Protein AF-A0A7C7HXA9-F1 (afdb_monomer_lite)

pLDDT: mean 95.66, std 3.22, range [80.62, 98.81]

Foldseek 3Di:
DVVVVVCVVCVVVDDLQLVVVVVCVVVVHDDDDDFDDAQLQAVVRHLPPNHDPHGRAQVVCCVVRVDDPVSDDADEAEAEQWDWADDDAQDQQWDDDPVQVLLQVLQVQADPPPRHHITIGGAELQSVLSNCVRRVHQAYAYEALLSQAPPQKGWHQQFWQQPNDTGRHDDPDSVSSNRTHGDTDIAGTHHHQDPCDLVVAPVSDDPSVVVSQVVSCVSNVHHHQWYANDDDPSSIGGD

Radius of gyration: 20.0 Å; chains: 1; bounding box: 58×46×49 Å

Structure (mmCIF, N/CA/C/O backbone):
data_AF-A0A7C7HXA9-F1
#
_entry.id   AF-A0A7C7HXA9-F1
#
loop_
_atom_site.group_PDB
_atom_site.id
_atom_site.type_symbol
_atom_site.label_atom_id
_atom_site.label_alt_id
_atom_site.label_comp_id
_atom_site.label_asym_id
_atom_site.label_entity_id
_atom_site.label_seq_id
_atom_site.pdbx_PDB_ins_code
_atom_site.Cartn_x
_atom_site.Cartn_y
_atom_site.Cartn_z
_atom_site.occupancy
_atom_site.B_iso_or_equiv
_atom_site.auth_seq_id
_atom_site.auth_comp_id
_atom_site.auth_asym_id
_atom_site.auth_atom_id
_atom_site.pdbx_PDB_model_num
ATOM 1 N N . ASP A 1 1 ? 36.824 9.957 -13.389 1.00 88.75 1 ASP A N 1
ATOM 2 C CA . ASP A 1 1 ? 37.515 8.712 -12.990 1.00 88.75 1 ASP A CA 1
ATOM 3 C C . ASP A 1 1 ? 36.615 7.766 -12.201 1.00 88.75 1 ASP A C 1
ATOM 5 O O . ASP A 1 1 ? 36.231 6.752 -12.759 1.00 88.75 1 ASP A O 1
ATOM 9 N N . THR A 1 2 ? 36.133 8.108 -11.001 1.00 97.38 2 THR A N 1
ATOM 10 C CA . THR A 1 2 ? 35.312 7.201 -10.157 1.00 97.38 2 THR A CA 1
ATOM 11 C C . THR A 1 2 ? 34.104 6.542 -10.849 1.00 97.38 2 THR A C 1
ATOM 13 O O . THR A 1 2 ? 33.911 5.335 -10.737 1.00 97.38 2 THR A O 1
ATOM 16 N N . TYR A 1 3 ? 33.287 7.299 -11.592 1.00 97.62 3 TYR A N 1
ATOM 17 C CA . TYR A 1 3 ? 32.113 6.736 -12.283 1.00 97.62 3 TYR A CA 1
ATOM 18 C C . TYR A 1 3 ? 32.481 5.834 -13.472 1.00 97.62 3 TYR A C 1
ATOM 20 O O . TYR A 1 3 ? 31.704 4.948 -13.824 1.00 97.62 3 TYR A O 1
ATOM 28 N N . LEU A 1 4 ? 33.662 6.021 -14.072 1.00 97.62 4 LEU A N 1
ATOM 29 C CA . LEU A 1 4 ? 34.148 5.147 -15.143 1.00 97.62 4 LEU A CA 1
ATOM 30 C C . LEU A 1 4 ? 34.496 3.766 -14.580 1.00 97.62 4 LEU A C 1
ATOM 32 O O . LEU A 1 4 ? 34.084 2.758 -15.149 1.00 97.62 4 LEU A O 1
ATOM 36 N N . ASP A 1 5 ? 35.146 3.718 -13.416 1.00 98.25 5 ASP A N 1
ATOM 37 C CA . ASP A 1 5 ? 35.433 2.463 -12.711 1.00 98.25 5 ASP A CA 1
ATOM 38 C C . ASP A 1 5 ? 34.153 1.718 -12.317 1.00 98.25 5 ASP A C 1
ATOM 40 O O . ASP A 1 5 ? 34.076 0.493 -12.432 1.00 98.25 5 ASP A O 1
ATOM 44 N N . TYR A 1 6 ? 33.118 2.441 -11.879 1.00 98.38 6 TYR A N 1
ATOM 45 C CA . TYR A 1 6 ? 31.805 1.842 -11.626 1.00 98.38 6 TYR A CA 1
ATOM 46 C C . TYR A 1 6 ? 31.176 1.298 -12.910 1.00 98.38 6 TYR A C 1
ATOM 48 O O . TYR A 1 6 ? 30.686 0.169 -12.914 1.00 98.38 6 TYR A O 1
ATOM 56 N N . GLY A 1 7 ? 31.257 2.046 -14.013 1.00 98.19 7 GLY A N 1
ATOM 57 C CA . GLY A 1 7 ? 30.797 1.593 -15.325 1.00 98.19 7 GLY A CA 1
ATOM 58 C C . GLY A 1 7 ? 31.480 0.300 -15.777 1.00 98.19 7 GLY A C 1
ATOM 59 O O . GLY A 1 7 ? 30.805 -0.613 -16.245 1.00 98.19 7 GLY A O 1
ATOM 60 N N . LEU A 1 8 ? 32.794 0.167 -15.569 1.00 98.06 8 LEU A N 1
ATOM 61 C CA . LEU A 1 8 ? 33.537 -1.059 -15.887 1.00 98.06 8 LEU A CA 1
ATOM 62 C C . LEU A 1 8 ? 33.050 -2.266 -15.076 1.00 98.06 8 LEU A C 1
ATOM 64 O O . LEU A 1 8 ? 32.922 -3.356 -15.631 1.00 98.06 8 LEU A O 1
ATOM 68 N N . LYS A 1 9 ? 32.733 -2.072 -13.791 1.00 98.19 9 LYS A N 1
ATOM 69 C CA . LYS A 1 9 ? 32.177 -3.125 -12.924 1.00 98.19 9 LYS A CA 1
ATOM 70 C C . LYS A 1 9 ? 30.751 -3.522 -13.316 1.00 98.19 9 LYS A C 1
ATOM 72 O O . LYS A 1 9 ? 30.400 -4.691 -13.193 1.00 98.19 9 LYS A O 1
ATOM 77 N N . LEU A 1 10 ? 29.940 -2.568 -13.780 1.00 98.25 10 LEU A N 1
ATOM 78 C CA . LEU A 1 10 ? 28.542 -2.797 -14.165 1.00 98.25 10 LEU A CA 1
ATOM 79 C C . LEU A 1 10 ? 28.374 -3.321 -15.595 1.00 98.25 10 LEU A C 1
ATOM 81 O O . LEU A 1 10 ? 27.363 -3.952 -15.889 1.00 98.25 10 LEU A O 1
ATOM 85 N N . LYS A 1 11 ? 29.363 -3.100 -16.470 1.00 98.19 11 LYS A N 1
ATOM 86 C CA . LYS A 1 11 ? 29.339 -3.476 -17.891 1.00 98.19 11 LYS A CA 1
ATOM 87 C C . LYS A 1 11 ? 28.796 -4.887 -18.181 1.00 98.19 11 LYS A C 1
ATOM 89 O O . LYS A 1 11 ? 28.032 -4.994 -19.136 1.00 98.19 11 LYS A O 1
ATOM 94 N N . PRO A 1 12 ? 29.121 -5.950 -17.415 1.00 98.12 12 PRO A N 1
ATOM 95 C CA . PRO A 1 12 ? 28.605 -7.295 -17.691 1.00 98.12 12 PRO A CA 1
ATOM 96 C C . PRO A 1 12 ? 27.082 -7.450 -17.551 1.00 98.12 12 PRO A C 1
ATOM 98 O O . PRO A 1 12 ? 26.538 -8.420 -18.066 1.00 98.12 12 PRO A O 1
ATOM 101 N N . TYR A 1 13 ? 26.406 -6.526 -16.863 1.00 97.69 13 TYR A N 1
ATOM 102 C CA . TYR A 1 13 ? 24.964 -6.576 -16.590 1.00 97.69 13 TYR A CA 1
ATOM 103 C C . TYR A 1 13 ? 24.143 -5.632 -17.482 1.00 97.69 13 TYR A C 1
ATOM 105 O O . TYR A 1 13 ? 22.916 -5.642 -17.422 1.00 97.69 13 TYR A O 1
ATOM 113 N N . ILE A 1 14 ? 24.797 -4.785 -18.285 1.00 97.50 14 ILE A N 1
ATOM 114 C CA . ILE A 1 14 ? 24.115 -3.821 -19.155 1.00 97.50 14 ILE A CA 1
ATOM 115 C C . ILE A 1 14 ? 23.634 -4.549 -20.410 1.00 97.50 14 ILE A C 1
ATOM 117 O O . ILE A 1 14 ? 24.441 -4.997 -21.224 1.00 97.50 14 ILE A O 1
ATOM 121 N N . GLN A 1 15 ? 22.317 -4.628 -20.578 1.00 96.62 15 GLN A N 1
ATOM 122 C CA . GLN A 1 15 ? 21.675 -5.258 -21.728 1.00 96.62 15 GLN A CA 1
ATOM 123 C C . GLN A 1 15 ? 20.340 -4.591 -22.074 1.00 96.62 15 GLN A C 1
ATOM 125 O O . GLN A 1 15 ? 19.827 -3.771 -21.313 1.00 96.62 15 GLN A O 1
ATOM 130 N N . ASP A 1 16 ? 19.783 -4.950 -23.231 1.00 97.81 16 ASP A N 1
ATOM 131 C CA . ASP A 1 16 ? 18.424 -4.569 -23.614 1.00 97.81 16 ASP A CA 1
ATOM 132 C C . ASP A 1 16 ? 17.412 -5.415 -22.825 1.00 97.81 16 ASP A C 1
ATOM 134 O O . ASP A 1 16 ? 17.067 -6.541 -23.200 1.00 97.81 16 ASP A O 1
ATOM 138 N N . THR A 1 17 ? 16.977 -4.871 -21.691 1.00 97.38 17 THR A N 1
ATOM 139 C CA . THR A 1 17 ? 16.059 -5.537 -20.760 1.00 97.38 17 THR A CA 1
ATOM 140 C C . THR A 1 17 ? 14.665 -5.734 -21.351 1.00 97.38 17 THR A C 1
ATOM 142 O O . THR A 1 17 ? 14.014 -6.727 -21.036 1.00 97.38 17 THR A O 1
ATOM 145 N N . SER A 1 18 ? 14.217 -4.860 -22.258 1.00 97.81 18 SER A N 1
ATOM 146 C CA . SER A 1 18 ? 12.931 -5.017 -22.951 1.00 97.81 18 SER A CA 1
ATOM 147 C C . SER A 1 18 ? 12.941 -6.267 -23.835 1.00 97.81 18 SER A C 1
ATOM 149 O O . SER A 1 18 ? 12.043 -7.111 -23.758 1.00 97.81 18 SER A O 1
ATOM 151 N N . VAL A 1 19 ? 14.013 -6.463 -24.610 1.00 98.06 19 VAL A N 1
ATOM 152 C CA . VAL A 1 19 ? 14.188 -7.665 -25.441 1.00 98.06 19 VAL A CA 1
ATOM 153 C C . VAL A 1 19 ? 14.340 -8.928 -24.590 1.00 98.06 19 VAL A C 1
ATOM 155 O O . VAL A 1 19 ? 13.820 -9.984 -24.963 1.00 98.06 19 VAL A O 1
ATOM 158 N N . GLU A 1 20 ? 15.047 -8.854 -23.463 1.00 97.62 20 GLU A N 1
ATOM 159 C CA . GLU A 1 20 ? 15.184 -9.975 -22.529 1.00 97.62 20 GLU A CA 1
ATOM 160 C C . GLU A 1 20 ? 13.830 -10.405 -21.951 1.00 97.62 20 GLU A C 1
ATOM 162 O O . GLU A 1 20 ? 13.478 -11.585 -22.041 1.00 97.62 20 GLU A O 1
ATOM 167 N N . LEU A 1 21 ? 13.047 -9.457 -21.430 1.00 97.75 21 LEU A N 1
ATOM 168 C CA . LEU A 1 21 ? 11.714 -9.708 -20.880 1.00 97.75 21 LEU A CA 1
ATOM 169 C C . LEU A 1 21 ? 10.765 -10.251 -21.948 1.00 97.75 21 LEU A C 1
ATOM 171 O O . LEU A 1 21 ? 10.067 -11.236 -21.706 1.00 97.75 21 LEU A O 1
ATOM 175 N N . TYR A 1 22 ? 10.796 -9.692 -23.160 1.00 97.00 22 TYR A N 1
ATOM 176 C CA . TYR A 1 22 ? 10.013 -10.198 -24.285 1.00 97.00 22 TYR A CA 1
ATOM 177 C C . TYR A 1 22 ? 10.354 -11.659 -24.616 1.00 97.00 22 TYR A C 1
ATOM 179 O O . TYR A 1 22 ? 9.458 -12.491 -24.768 1.00 97.00 22 TYR A O 1
ATOM 187 N N . LYS A 1 23 ? 11.644 -12.014 -24.689 1.00 97.50 23 LYS A N 1
ATOM 188 C CA . LYS A 1 23 ? 12.084 -13.401 -24.929 1.00 97.50 23 LYS A CA 1
ATOM 189 C C . LYS A 1 23 ? 11.706 -14.331 -23.775 1.00 97.50 23 LYS A C 1
ATOM 191 O O . LYS A 1 23 ? 11.298 -15.468 -24.017 1.00 97.50 23 LYS A O 1
ATOM 196 N N . ALA A 1 24 ? 11.829 -13.870 -22.532 1.00 96.88 24 ALA A N 1
ATOM 197 C CA . ALA A 1 24 ? 11.416 -14.625 -21.353 1.00 96.88 24 ALA A CA 1
ATOM 198 C C . ALA A 1 24 ? 9.912 -14.929 -21.401 1.00 96.88 24 ALA A C 1
ATOM 200 O O . ALA A 1 24 ? 9.523 -16.092 -21.302 1.00 96.88 24 ALA A O 1
ATOM 201 N N . HIS A 1 25 ? 9.091 -13.920 -21.686 1.00 95.50 25 HIS A N 1
ATOM 202 C CA . HIS A 1 25 ? 7.651 -14.079 -21.847 1.00 95.50 25 HIS A CA 1
ATOM 203 C C . HIS A 1 25 ? 7.307 -15.034 -23.005 1.00 95.50 25 HIS A C 1
ATOM 205 O O . HIS A 1 25 ? 6.568 -15.997 -22.816 1.00 95.50 25 HIS A O 1
ATOM 211 N N . LYS A 1 26 ? 7.917 -14.866 -24.191 1.00 96.31 26 LYS A N 1
ATOM 212 C CA . LYS A 1 26 ? 7.695 -15.761 -25.348 1.00 96.31 26 LYS A CA 1
ATOM 213 C C . LYS A 1 26 ? 8.131 -17.208 -25.122 1.00 96.31 26 LYS A C 1
ATOM 215 O O . LYS A 1 26 ? 7.611 -18.096 -25.789 1.00 96.31 26 LYS A O 1
ATOM 220 N N . SER A 1 27 ? 9.062 -17.451 -24.203 1.00 97.38 27 SER A N 1
ATOM 221 C CA . SER A 1 27 ? 9.479 -18.802 -23.805 1.00 97.38 27 SER A CA 1
ATOM 222 C C . SER A 1 27 ? 8.661 -19.380 -22.645 1.00 97.38 27 SER A C 1
ATOM 224 O O . SER A 1 27 ? 8.999 -20.449 -22.144 1.00 97.38 27 SER A O 1
ATOM 226 N N . GLY A 1 28 ? 7.587 -18.703 -22.225 1.00 96.31 28 GLY A N 1
ATOM 227 C CA . GLY A 1 28 ? 6.688 -19.173 -21.170 1.00 96.31 28 GLY A CA 1
ATOM 228 C C . GLY A 1 28 ? 7.268 -19.058 -19.760 1.00 96.31 28 GLY A C 1
ATOM 229 O O . GLY A 1 28 ? 6.808 -19.752 -18.855 1.00 96.31 28 GLY A O 1
ATOM 230 N N . LYS A 1 29 ? 8.293 -18.221 -19.547 1.00 97.38 29 LYS A N 1
ATOM 231 C CA . LYS A 1 29 ? 8.828 -17.976 -18.203 1.00 97.38 29 LYS A CA 1
ATOM 232 C C . LYS A 1 29 ? 7.884 -17.084 -17.403 1.00 97.38 29 LYS A C 1
ATOM 234 O O . LYS A 1 29 ? 7.352 -16.109 -17.927 1.00 97.38 29 LYS A O 1
ATOM 239 N N . ALA A 1 30 ? 7.761 -17.378 -16.111 1.00 96.69 30 ALA A N 1
ATOM 240 C CA . ALA A 1 30 ? 7.125 -16.474 -15.164 1.00 96.69 30 ALA A CA 1
ATOM 241 C C . ALA A 1 30 ? 8.027 -15.257 -14.905 1.00 96.69 30 ALA A C 1
ATOM 243 O O . ALA A 1 30 ? 9.232 -15.405 -14.686 1.00 96.69 30 ALA A O 1
ATOM 244 N N . ILE A 1 31 ? 7.431 -14.067 -14.918 1.00 97.56 31 ILE A N 1
ATOM 245 C CA . ILE A 1 31 ? 8.094 -12.792 -14.638 1.00 97.56 31 ILE A CA 1
ATOM 246 C C . ILE A 1 31 ? 7.356 -12.149 -13.465 1.00 97.56 31 ILE A C 1
ATOM 248 O O . ILE A 1 31 ? 6.131 -12.062 -13.478 1.00 97.56 31 ILE A O 1
ATOM 252 N N . LEU A 1 32 ? 8.105 -11.711 -12.455 1.00 97.88 32 LEU A N 1
ATOM 253 C CA . LEU A 1 32 ? 7.580 -10.956 -11.323 1.00 97.88 32 LEU A CA 1
ATOM 254 C C . LEU A 1 32 ? 8.129 -9.533 -11.393 1.00 97.88 32 LEU A C 1
ATOM 256 O O . LEU A 1 32 ? 9.344 -9.343 -11.402 1.00 97.88 32 LEU A O 1
ATOM 260 N N . PHE A 1 33 ? 7.233 -8.550 -11.419 1.00 97.94 33 PHE A N 1
ATOM 261 C CA . PHE A 1 33 ? 7.595 -7.143 -11.298 1.00 97.94 33 PHE A CA 1
ATOM 262 C C . PHE A 1 33 ? 7.490 -6.729 -9.832 1.00 97.94 33 PHE A C 1
ATOM 264 O O . PHE A 1 33 ? 6.418 -6.802 -9.234 1.00 97.94 33 PHE A O 1
ATOM 271 N N . GLU A 1 34 ? 8.609 -6.305 -9.254 1.00 97.88 34 GLU A N 1
ATOM 272 C CA . GLU A 1 34 ? 8.651 -5.762 -7.899 1.00 97.88 34 GLU A CA 1
ATOM 273 C C . GLU A 1 34 ? 8.445 -4.244 -7.954 1.00 97.88 34 GLU A C 1
ATOM 275 O O . GLU A 1 34 ? 9.266 -3.509 -8.502 1.00 97.88 34 GLU A O 1
ATOM 280 N N . GLY A 1 35 ? 7.313 -3.781 -7.423 1.00 96.50 35 GLY A N 1
ATOM 281 C CA . GLY A 1 35 ? 6.959 -2.367 -7.410 1.00 96.50 35 GLY A CA 1
ATOM 282 C C . GLY A 1 35 ? 7.657 -1.591 -6.294 1.00 96.50 35 GLY A C 1
ATOM 283 O O . GLY A 1 35 ? 7.809 -2.071 -5.172 1.00 96.50 35 GLY A O 1
ATOM 284 N N . ALA A 1 36 ? 8.003 -0.342 -6.589 1.00 95.31 36 ALA A N 1
ATOM 285 C CA . ALA A 1 36 ? 8.344 0.663 -5.595 1.00 95.31 36 ALA A CA 1
ATOM 286 C C . ALA A 1 36 ? 7.761 2.014 -6.037 1.00 95.31 36 ALA A C 1
ATOM 288 O O . ALA A 1 36 ? 7.859 2.372 -7.204 1.00 95.31 36 ALA A O 1
ATOM 289 N N . GLN A 1 37 ? 7.194 2.852 -5.175 1.00 93.94 37 GLN A N 1
ATOM 290 C CA . GLN A 1 37 ? 6.765 2.661 -3.790 1.00 93.94 37 GLN A CA 1
ATOM 291 C C . GLN A 1 37 ? 5.280 2.225 -3.748 1.00 93.94 37 GLN A C 1
ATOM 293 O O . GLN A 1 37 ? 4.903 1.298 -4.452 1.00 93.94 37 GLN A O 1
ATOM 298 N N . GLY A 1 38 ? 4.439 2.855 -2.916 1.00 95.56 38 GLY A N 1
ATOM 299 C CA . GLY A 1 38 ? 2.987 2.621 -2.882 1.00 95.56 38 GLY A CA 1
ATOM 300 C C . GLY A 1 38 ? 2.200 3.686 -3.652 1.00 95.56 38 GLY A C 1
ATOM 301 O O . GLY A 1 38 ? 2.729 4.762 -3.933 1.00 95.56 38 GLY A O 1
ATOM 302 N N . ILE A 1 39 ? 0.921 3.424 -3.945 1.00 95.56 39 ILE A N 1
ATOM 303 C CA . ILE A 1 39 ? 0.084 4.309 -4.781 1.00 95.56 39 ILE A CA 1
ATOM 304 C C . ILE A 1 39 ? -0.089 5.723 -4.207 1.00 95.56 39 ILE A C 1
ATOM 306 O O . ILE A 1 39 ? -0.106 6.695 -4.949 1.00 95.56 39 ILE A O 1
ATOM 310 N N . SER A 1 40 ? -0.115 5.874 -2.878 1.00 93.50 40 SER A N 1
ATOM 311 C CA . SER A 1 40 ? -0.212 7.192 -2.230 1.00 93.50 40 SER A CA 1
ATOM 312 C C . SER A 1 40 ? 1.044 8.058 -2.412 1.00 93.50 40 SER A C 1
ATOM 314 O O . SER A 1 40 ? 1.048 9.235 -2.043 1.00 93.50 40 SER A O 1
ATOM 316 N N . LEU A 1 41 ? 2.118 7.483 -2.961 1.00 96.31 41 LEU A N 1
ATOM 317 C CA . LEU A 1 41 ? 3.348 8.166 -3.356 1.00 96.31 41 LEU A CA 1
ATOM 318 C C . LEU A 1 41 ? 3.473 8.342 -4.871 1.00 96.31 41 LEU A C 1
ATOM 320 O O . LEU A 1 41 ? 4.453 8.948 -5.284 1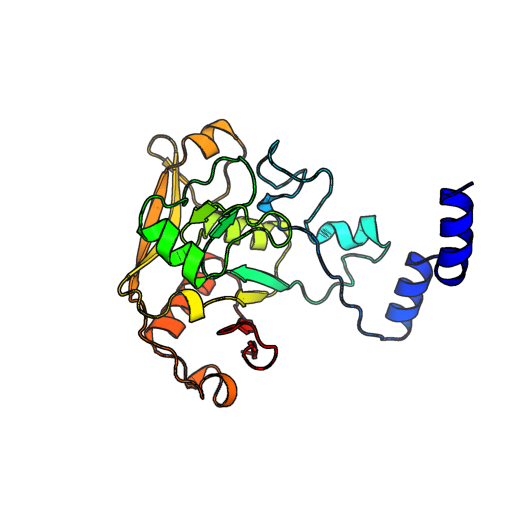.00 96.31 41 LEU A O 1
ATOM 324 N N . ASP A 1 42 ? 2.539 7.842 -5.678 1.00 97.31 42 ASP A N 1
ATOM 325 C CA . ASP A 1 42 ? 2.565 8.023 -7.131 1.00 97.31 42 ASP A CA 1
ATOM 326 C C . ASP A 1 42 ? 2.535 9.513 -7.499 1.00 97.31 42 ASP A C 1
ATOM 328 O O . ASP A 1 42 ? 1.829 10.291 -6.859 1.00 97.31 42 ASP A O 1
ATOM 332 N N . VAL A 1 43 ? 3.304 9.924 -8.507 1.00 96.44 43 VAL A N 1
ATOM 333 C CA . VAL A 1 43 ? 3.389 11.338 -8.909 1.00 96.44 43 VAL A CA 1
ATOM 334 C C . VAL A 1 43 ? 2.074 11.894 -9.473 1.00 96.44 43 VAL A C 1
ATOM 336 O O . VAL A 1 43 ? 1.791 13.074 -9.271 1.00 96.44 43 VAL A O 1
ATOM 339 N N . ASP A 1 44 ? 1.257 11.058 -10.115 1.00 95.19 44 ASP A N 1
ATOM 340 C CA . ASP A 1 44 ? -0.008 11.452 -10.746 1.00 95.19 44 ASP A CA 1
ATOM 341 C C . ASP A 1 44 ? -1.218 11.111 -9.867 1.00 95.19 44 ASP A C 1
ATOM 343 O O . ASP A 1 44 ? -2.205 11.848 -9.825 1.00 95.19 44 ASP A O 1
ATOM 347 N N . HIS A 1 45 ? -1.153 9.981 -9.162 1.00 95.75 45 HIS A N 1
ATOM 348 C CA . HIS A 1 45 ? -2.281 9.421 -8.413 1.00 95.75 45 HIS A CA 1
ATOM 349 C C . HIS A 1 45 ? -2.108 9.468 -6.890 1.00 95.75 45 HIS A C 1
ATOM 351 O O . HIS A 1 45 ? -3.030 9.108 -6.159 1.00 95.75 45 HIS A O 1
ATOM 357 N N . GLY A 1 46 ? -0.951 9.894 -6.392 1.00 94.25 46 GLY A N 1
ATOM 358 C CA . GLY A 1 46 ? -0.674 10.001 -4.965 1.00 94.25 46 GLY A CA 1
ATOM 359 C C . GLY A 1 46 ? -1.111 11.331 -4.352 1.00 94.25 46 GLY A C 1
ATOM 360 O O . GLY A 1 46 ? -1.837 12.133 -4.939 1.00 94.25 46 GLY A O 1
ATOM 361 N N . VAL A 1 47 ? -0.640 11.588 -3.130 1.00 93.81 47 VAL A N 1
ATOM 362 C CA . VAL A 1 47 ? -0.949 12.820 -2.384 1.00 93.81 47 VAL A CA 1
ATOM 363 C C . VAL A 1 47 ? -0.019 13.958 -2.816 1.00 93.81 47 VAL A C 1
ATOM 365 O O . VAL A 1 47 ? 0.841 14.388 -2.048 1.00 93.81 47 VAL A O 1
ATOM 368 N N . TYR A 1 48 ? -0.145 14.440 -4.053 1.00 92.62 48 TYR A N 1
ATOM 369 C CA . TYR A 1 48 ? 0.703 15.517 -4.583 1.00 92.62 48 TYR A CA 1
ATOM 370 C C . TYR A 1 48 ? 0.615 16.796 -3.716 1.00 92.62 48 TYR A C 1
ATOM 372 O O . TYR A 1 48 ? -0.486 17.160 -3.297 1.00 92.62 48 TYR A O 1
ATOM 380 N N . PRO A 1 49 ? 1.727 17.510 -3.422 1.00 93.69 49 PRO A N 1
ATOM 381 C CA . PRO A 1 49 ? 3.110 17.288 -3.876 1.00 93.69 49 PRO A CA 1
ATOM 382 C C . PRO A 1 49 ? 3.941 16.361 -2.966 1.00 93.69 49 PRO A C 1
ATOM 384 O O . PRO A 1 49 ? 5.162 16.303 -3.086 1.00 93.69 49 PRO A O 1
ATOM 387 N N . TYR A 1 50 ? 3.317 15.651 -2.026 1.00 94.62 50 TYR A N 1
ATOM 388 C CA . TYR A 1 50 ? 3.979 14.746 -1.082 1.00 94.62 50 TYR A CA 1
ATOM 389 C C . TYR A 1 50 ? 4.167 13.343 -1.686 1.00 94.62 50 TYR A C 1
ATOM 391 O O . TYR A 1 50 ? 3.776 12.331 -1.101 1.00 94.62 50 TYR A O 1
ATOM 399 N N . THR A 1 51 ? 4.740 13.275 -2.879 1.00 95.12 51 THR A N 1
ATOM 400 C CA . THR A 1 51 ? 4.879 12.053 -3.683 1.00 95.12 51 THR A CA 1
ATOM 401 C C . THR A 1 51 ? 6.348 11.784 -3.998 1.00 95.12 51 THR A C 1
ATOM 403 O O . THR A 1 51 ? 7.224 12.601 -3.708 1.00 95.12 51 THR A O 1
ATOM 406 N N . THR A 1 52 ? 6.642 10.623 -4.579 1.00 95.44 52 THR A N 1
ATOM 407 C CA . THR A 1 52 ? 7.887 10.451 -5.336 1.00 95.44 52 THR 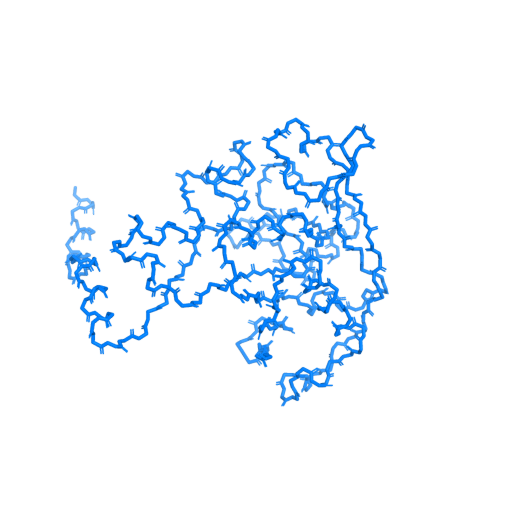A CA 1
ATOM 408 C C . THR A 1 52 ? 7.777 11.192 -6.679 1.00 95.44 52 THR A C 1
ATOM 410 O O . THR A 1 52 ? 6.707 11.672 -7.059 1.00 95.44 52 THR A O 1
ATOM 413 N N . SER A 1 53 ? 8.889 11.292 -7.406 1.00 95.94 53 SER A N 1
ATOM 414 C CA . SER A 1 53 ? 8.951 11.847 -8.766 1.00 95.94 53 SER A CA 1
ATOM 415 C C . SER A 1 53 ? 8.739 10.789 -9.860 1.00 95.94 53 SER A C 1
ATOM 417 O O . SER A 1 53 ? 9.102 11.022 -11.009 1.00 95.94 53 SER A O 1
ATOM 419 N N . SER A 1 54 ? 8.215 9.614 -9.508 1.00 96.06 54 SER A N 1
ATOM 420 C CA . SER A 1 54 ? 7.993 8.489 -10.422 1.00 96.06 54 SER A CA 1
ATOM 421 C C . SER A 1 54 ? 6.586 7.919 -10.272 1.00 96.06 54 SER A C 1
ATOM 423 O O . SER A 1 54 ? 5.899 8.168 -9.280 1.00 96.06 54 SER A O 1
ATOM 425 N N . ASN A 1 55 ? 6.168 7.120 -11.249 1.00 97.44 55 ASN A N 1
ATOM 426 C CA . ASN A 1 55 ? 4.926 6.369 -11.161 1.00 97.44 55 ASN A CA 1
ATOM 427 C C . ASN A 1 55 ? 5.150 5.071 -10.386 1.00 97.44 55 ASN A C 1
ATOM 429 O O . ASN A 1 55 ? 6.072 4.308 -10.673 1.00 97.44 55 ASN A O 1
ATOM 433 N N . THR A 1 56 ? 4.298 4.834 -9.400 1.00 97.62 56 THR A N 1
ATOM 434 C CA . THR A 1 56 ? 4.245 3.613 -8.593 1.00 97.62 56 THR A CA 1
ATOM 435 C C . THR A 1 56 ? 3.050 2.742 -8.982 1.00 97.62 56 THR A C 1
ATOM 437 O O . THR A 1 56 ? 2.987 1.579 -8.585 1.00 97.62 56 THR A O 1
ATOM 440 N N . ALA A 1 57 ? 2.113 3.280 -9.773 1.00 97.19 57 ALA A N 1
ATOM 441 C CA . ALA A 1 57 ? 0.986 2.533 -10.305 1.00 97.19 57 ALA A CA 1
ATOM 442 C C . ALA A 1 57 ? 1.438 1.373 -11.214 1.00 97.19 57 ALA A C 1
ATOM 444 O O . ALA A 1 57 ? 2.377 1.504 -12.001 1.00 97.19 57 ALA A O 1
ATOM 445 N N . ALA A 1 58 ? 0.712 0.253 -11.171 1.00 97.44 58 ALA A N 1
ATOM 446 C CA . ALA A 1 58 ? 1.013 -0.971 -11.914 1.00 97.44 58 ALA A CA 1
ATOM 447 C C . ALA A 1 58 ? 1.137 -0.741 -13.430 1.00 97.44 58 ALA A C 1
ATOM 449 O O . ALA A 1 58 ? 1.959 -1.378 -14.086 1.00 97.44 58 ALA A O 1
ATOM 450 N N . GLY A 1 59 ? 0.386 0.216 -13.990 1.00 95.62 59 GLY A N 1
ATOM 451 C CA . GLY A 1 59 ? 0.489 0.594 -15.405 1.00 95.62 59 GLY A CA 1
ATOM 452 C C . GLY A 1 59 ? 1.898 1.030 -15.833 1.00 95.62 59 GLY A C 1
ATOM 453 O O . GLY A 1 59 ? 2.262 0.881 -17.001 1.00 95.62 59 GLY A O 1
ATOM 454 N N . HIS A 1 60 ? 2.732 1.491 -14.893 1.00 96.44 60 HIS A N 1
ATOM 455 C CA . HIS A 1 60 ? 4.122 1.857 -15.156 1.00 96.44 60 HIS A CA 1
ATOM 456 C C . HIS A 1 60 ? 5.005 0.662 -15.540 1.00 96.44 60 HIS A C 1
ATOM 458 O O . HIS A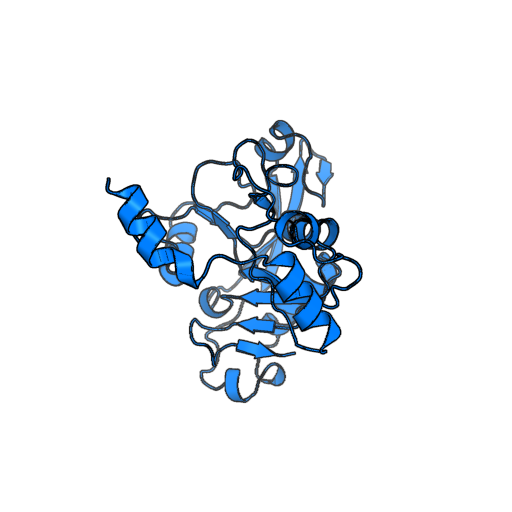 1 60 ? 6.068 0.864 -16.120 1.00 96.44 60 HIS A O 1
ATOM 464 N N . ILE A 1 61 ? 4.567 -0.585 -15.314 1.00 96.94 61 ILE A N 1
ATOM 465 C CA . ILE A 1 61 ? 5.268 -1.775 -15.821 1.00 96.94 61 ILE A CA 1
ATOM 466 C C . ILE A 1 61 ? 5.503 -1.642 -17.329 1.00 96.94 61 ILE A C 1
ATOM 468 O O . ILE A 1 61 ? 6.609 -1.906 -17.801 1.00 96.94 61 ILE A O 1
ATOM 472 N N . SER A 1 62 ? 4.517 -1.159 -18.091 1.00 96.44 62 SER A N 1
ATOM 473 C CA . SER A 1 62 ? 4.672 -1.030 -19.539 1.00 96.44 62 SER A CA 1
ATOM 474 C C . SER A 1 62 ? 5.677 0.025 -19.952 1.00 96.44 62 SER A C 1
ATOM 476 O O . SER A 1 62 ? 6.560 -0.260 -20.759 1.00 96.44 62 SER A O 1
ATOM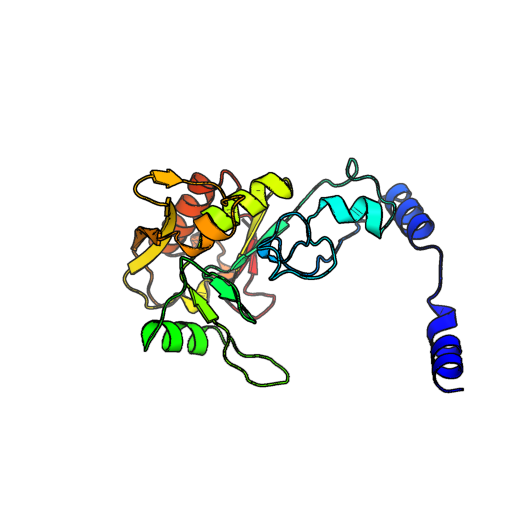 478 N N . THR A 1 63 ? 5.583 1.232 -19.403 1.00 95.69 63 THR A N 1
ATOM 479 C CA . THR A 1 63 ? 6.499 2.315 -19.776 1.00 95.69 63 THR A CA 1
ATOM 480 C C . THR A 1 63 ? 7.896 2.131 -19.183 1.00 95.69 63 THR A C 1
ATOM 482 O O . THR A 1 63 ? 8.868 2.538 -19.811 1.00 95.69 63 THR A O 1
ATOM 485 N N . GLY A 1 64 ? 8.016 1.473 -18.028 1.00 95.94 64 GLY A N 1
ATOM 486 C CA . GLY A 1 64 ? 9.287 1.204 -17.355 1.00 95.94 64 GLY A CA 1
ATOM 487 C C . GLY A 1 64 ? 10.051 -0.012 -17.886 1.00 95.94 64 GLY A C 1
ATOM 488 O O . GLY A 1 64 ? 11.266 -0.075 -17.717 1.00 95.94 64 GLY A O 1
ATOM 489 N N . THR A 1 65 ? 9.375 -0.977 -18.526 1.00 96.69 65 THR A N 1
ATOM 490 C CA . THR A 1 65 ? 10.012 -2.247 -18.943 1.00 96.69 65 THR A CA 1
ATOM 491 C C . THR A 1 65 ? 9.799 -2.632 -20.407 1.00 96.69 65 THR A C 1
ATOM 493 O O . THR A 1 65 ? 10.508 -3.498 -20.913 1.00 96.69 65 THR A O 1
ATOM 496 N N . GLY A 1 66 ? 8.842 -2.010 -21.104 1.00 96.00 66 GLY A N 1
ATOM 497 C CA . GLY A 1 66 ? 8.470 -2.371 -22.475 1.00 96.00 66 GLY A CA 1
ATOM 498 C C . GLY A 1 66 ? 7.530 -3.578 -22.590 1.00 96.00 66 GLY A C 1
ATOM 499 O O . GLY A 1 66 ? 7.183 -3.969 -23.703 1.00 96.00 66 GLY A O 1
ATOM 500 N N . VAL A 1 67 ? 7.088 -4.163 -21.470 1.00 96.44 67 VAL A N 1
ATOM 501 C CA . VAL A 1 67 ? 6.127 -5.278 -21.456 1.00 96.44 67 VAL A CA 1
ATOM 502 C C . VAL A 1 67 ? 4.694 -4.763 -21.595 1.00 96.44 67 VAL A C 1
ATOM 504 O O . VAL A 1 67 ? 4.279 -3.834 -20.906 1.00 96.44 67 VAL A O 1
ATOM 507 N N . SER A 1 68 ? 3.904 -5.366 -22.483 1.00 95.00 68 SER A N 1
ATOM 508 C CA . SER A 1 68 ? 2.498 -4.994 -22.676 1.00 95.00 68 SER A CA 1
ATOM 509 C C . SER A 1 68 ? 1.688 -5.246 -21.404 1.00 95.00 68 SER A C 1
ATOM 511 O O . SER A 1 68 ? 1.669 -6.358 -20.887 1.00 95.00 68 SER A O 1
ATOM 513 N N . PHE A 1 69 ? 0.939 -4.242 -20.939 1.00 94.69 69 PHE A N 1
ATOM 514 C CA . PHE A 1 69 ? 0.058 -4.397 -19.777 1.00 94.69 69 PHE A CA 1
ATOM 515 C C . PHE A 1 69 ? -1.039 -5.451 -20.001 1.00 94.69 69 PHE A C 1
ATOM 517 O O . PHE A 1 69 ? -1.572 -6.009 -19.052 1.00 94.69 69 PHE A O 1
ATOM 524 N N . ARG A 1 70 ? -1.361 -5.760 -21.267 1.00 94.38 70 ARG A N 1
ATOM 525 C CA . ARG A 1 70 ? -2.328 -6.812 -21.627 1.00 94.38 70 ARG A CA 1
ATOM 526 C C . ARG A 1 70 ? -1.829 -8.220 -21.297 1.00 94.38 70 ARG A C 1
ATOM 528 O O . ARG A 1 70 ? -2.647 -9.129 -21.263 1.00 94.38 70 ARG A O 1
ATOM 535 N N . ASP A 1 71 ? -0.525 -8.376 -21.079 1.00 93.75 71 ASP A N 1
ATOM 536 C CA . ASP A 1 71 ? 0.121 -9.654 -20.772 1.00 93.75 71 ASP A CA 1
ATOM 537 C C . ASP A 1 71 ? 0.315 -9.842 -19.250 1.00 93.75 71 ASP A C 1
ATOM 539 O O . ASP A 1 71 ? 1.045 -10.733 -18.820 1.00 93.75 71 ASP A O 1
ATOM 543 N N . ILE A 1 72 ? -0.294 -8.977 -18.425 1.00 95.69 72 ILE A N 1
ATOM 544 C CA . ILE A 1 72 ? -0.241 -9.047 -16.961 1.00 95.69 72 ILE A CA 1
ATOM 545 C C . ILE A 1 72 ? -1.471 -9.794 -16.441 1.00 95.69 72 ILE A C 1
ATOM 547 O O . ILE A 1 72 ? -2.590 -9.291 -16.511 1.00 95.69 72 ILE A O 1
ATOM 551 N N . ASP A 1 73 ? -1.249 -10.983 -15.878 1.00 95.06 73 ASP A N 1
ATOM 552 C CA . ASP A 1 73 ? -2.330 -11.848 -15.384 1.00 95.06 73 ASP A CA 1
ATOM 553 C C . ASP A 1 73 ? -2.761 -11.536 -13.943 1.00 95.06 73 ASP A C 1
ATOM 555 O O . ASP A 1 73 ? -3.911 -11.760 -13.563 1.00 95.06 73 ASP A O 1
ATOM 559 N N . ARG A 1 74 ? -1.819 -11.086 -13.104 1.00 97.56 74 ARG A N 1
ATOM 560 C CA . ARG A 1 74 ? -2.019 -10.898 -11.659 1.00 97.56 74 ARG A CA 1
ATOM 561 C C . ARG A 1 74 ? -1.377 -9.607 -11.184 1.00 97.56 74 ARG A C 1
ATOM 563 O O . ARG A 1 74 ? -0.208 -9.351 -11.468 1.00 97.56 74 ARG A O 1
ATOM 570 N N . ILE A 1 75 ? -2.128 -8.839 -10.401 1.00 98.44 75 ILE A N 1
ATOM 571 C CA . ILE A 1 75 ? -1.677 -7.602 -9.765 1.00 98.44 75 ILE A CA 1
ATOM 572 C C . ILE A 1 75 ? -2.024 -7.692 -8.280 1.00 98.44 75 ILE A C 1
ATOM 574 O O . ILE A 1 75 ? -3.189 -7.599 -7.893 1.00 98.44 75 ILE A O 1
ATOM 578 N N . ILE A 1 76 ? -0.995 -7.901 -7.459 1.00 98.62 76 ILE A N 1
ATOM 579 C CA . ILE A 1 76 ? -1.129 -8.126 -6.018 1.00 98.62 76 ILE A CA 1
ATOM 580 C C . ILE A 1 76 ? -0.884 -6.809 -5.281 1.00 98.62 76 ILE A C 1
ATOM 582 O O . ILE A 1 76 ? 0.236 -6.296 -5.271 1.00 98.62 76 ILE A O 1
ATOM 586 N N . GLY A 1 77 ? -1.915 -6.268 -4.635 1.00 98.56 77 GLY A N 1
ATOM 587 C CA . GLY A 1 77 ? -1.782 -5.092 -3.778 1.00 98.56 77 GLY A CA 1
ATOM 588 C C . GLY A 1 77 ? -1.290 -5.477 -2.390 1.00 98.56 77 GLY A C 1
ATOM 589 O O . GLY A 1 77 ? -1.992 -6.171 -1.661 1.00 98.56 77 GLY A O 1
ATOM 590 N N . VAL A 1 78 ? -0.105 -5.016 -1.991 1.00 98.56 78 VAL A N 1
ATOM 591 C CA . VAL A 1 78 ? 0.412 -5.256 -0.635 1.00 98.56 78 VAL A CA 1
ATOM 592 C C . VAL A 1 78 ? -0.120 -4.181 0.309 1.00 98.56 78 VAL A C 1
ATOM 594 O O . VAL A 1 78 ? 0.281 -3.019 0.240 1.00 98.56 78 VAL A O 1
ATOM 597 N N . VAL A 1 79 ? -1.026 -4.574 1.200 1.00 98.50 79 VAL A N 1
ATOM 598 C CA . VAL A 1 79 ? -1.701 -3.690 2.156 1.00 98.50 79 VAL A CA 1
ATOM 599 C C . VAL A 1 79 ? -1.292 -4.107 3.564 1.00 98.50 79 VAL A C 1
ATOM 601 O O . VAL A 1 79 ? -1.311 -5.286 3.908 1.00 98.50 79 VAL A O 1
ATOM 604 N N . LYS A 1 80 ? -0.884 -3.159 4.405 1.00 98.38 80 LYS A N 1
ATOM 605 C CA . LYS A 1 80 ? -0.706 -3.423 5.840 1.00 98.38 80 LYS A CA 1
ATOM 606 C C . LYS A 1 80 ? -2.061 -3.334 6.535 1.00 98.38 80 LYS A C 1
ATOM 608 O O . LYS A 1 80 ? -2.876 -2.506 6.148 1.00 98.38 80 LYS A O 1
ATOM 613 N N . ALA A 1 81 ? -2.259 -4.088 7.611 1.00 97.62 81 ALA A N 1
ATOM 614 C CA . ALA A 1 81 ? -3.469 -4.024 8.436 1.00 97.62 81 ALA A CA 1
ATOM 615 C C . ALA A 1 81 ? -3.670 -2.675 9.166 1.00 97.62 81 ALA A C 1
ATOM 617 O O . ALA A 1 81 ? -4.686 -2.451 9.811 1.00 97.62 81 ALA A O 1
ATOM 618 N N . TYR A 1 82 ? -2.704 -1.764 9.074 1.00 97.50 82 TYR A N 1
ATOM 619 C CA . TYR A 1 82 ? -2.760 -0.402 9.594 1.00 97.50 82 TYR A CA 1
ATOM 620 C C . TYR A 1 82 ? -1.895 0.508 8.713 1.00 97.50 82 TYR A C 1
ATOM 622 O O . TYR A 1 82 ? -1.054 0.040 7.939 1.00 97.50 82 TYR A O 1
ATOM 630 N N . LEU A 1 83 ? -2.058 1.822 8.827 1.00 96.06 83 LEU A N 1
ATOM 631 C CA . LEU A 1 83 ? -1.286 2.769 8.034 1.00 96.06 83 LEU A CA 1
ATOM 632 C C . LEU A 1 83 ? 0.042 3.145 8.682 1.00 96.06 83 LEU A C 1
ATOM 634 O O . LEU A 1 83 ? 0.166 3.329 9.890 1.00 96.06 83 LEU A O 1
ATOM 638 N N . SER A 1 84 ? 1.037 3.367 7.827 1.00 95.88 84 SER A N 1
ATOM 639 C CA . SER A 1 84 ? 2.301 3.987 8.211 1.00 95.88 84 SER A CA 1
ATOM 640 C C . SER A 1 84 ? 2.757 4.957 7.131 1.00 95.88 84 SER A C 1
ATOM 642 O O . SER A 1 84 ? 2.706 4.618 5.947 1.00 95.88 84 SER A O 1
ATOM 644 N N . ARG A 1 85 ? 3.290 6.111 7.521 1.00 94.50 85 ARG A N 1
ATOM 645 C CA . ARG A 1 85 ? 3.779 7.133 6.598 1.00 94.50 85 ARG A CA 1
ATOM 646 C C . ARG A 1 85 ? 5.134 7.675 7.042 1.00 94.50 85 ARG A C 1
ATOM 648 O O . ARG A 1 85 ? 5.353 7.984 8.213 1.00 94.50 85 ARG A O 1
ATOM 655 N N . VAL A 1 86 ? 6.045 7.811 6.081 1.00 91.75 86 VAL A N 1
ATOM 656 C CA . VAL A 1 86 ? 7.295 8.565 6.238 1.00 91.75 86 VAL A CA 1
ATOM 657 C C . VAL A 1 86 ? 7.101 9.945 5.618 1.00 91.75 86 VAL A C 1
ATOM 659 O O . VAL A 1 86 ? 6.503 10.066 4.551 1.00 91.75 86 VAL A O 1
ATOM 662 N N . GLY A 1 87 ? 7.641 10.969 6.275 1.00 87.69 87 GLY A N 1
ATOM 663 C CA . GLY A 1 87 ? 7.593 12.339 5.782 1.00 87.69 87 GLY A CA 1
ATOM 664 C C . GLY A 1 87 ? 6.290 13.068 6.100 1.00 87.69 87 GLY A C 1
ATOM 665 O O . GLY A 1 87 ? 5.384 12.559 6.771 1.00 87.69 87 GLY A O 1
ATOM 666 N N . GLU A 1 88 ? 6.239 14.307 5.635 1.00 88.94 88 GLU A N 1
ATOM 667 C CA . GLU A 1 88 ? 5.111 15.209 5.826 1.00 88.94 88 GLU A CA 1
ATOM 668 C C . GLU A 1 88 ? 4.088 14.999 4.710 1.00 88.94 88 GLU A C 1
ATOM 670 O O . GLU A 1 88 ? 4.448 14.849 3.547 1.00 88.94 88 GLU A O 1
ATOM 675 N N . SER A 1 89 ? 2.816 14.926 5.087 1.00 93.00 89 SER A N 1
ATOM 676 C CA . SER A 1 89 ? 1.646 14.901 4.203 1.00 93.00 89 SER A CA 1
ATOM 677 C C . SER A 1 89 ? 0.394 14.949 5.080 1.00 93.00 89 SER A C 1
ATOM 679 O O . SER A 1 89 ? 0.461 14.517 6.236 1.00 93.00 89 SER A O 1
ATOM 681 N N . PRO A 1 90 ? -0.769 15.371 4.575 1.00 94.50 90 PRO A N 1
ATOM 682 C CA . PRO A 1 90 ? -2.023 15.053 5.242 1.00 94.50 90 PRO A CA 1
ATOM 683 C C . PRO A 1 90 ? -2.173 13.529 5.364 1.00 94.50 90 PRO A C 1
ATOM 685 O O . PRO A 1 90 ? -1.707 12.778 4.498 1.00 94.50 90 PRO A O 1
ATOM 688 N N . LEU A 1 91 ? -2.750 13.080 6.474 1.00 96.12 91 LEU A N 1
ATOM 689 C CA . LEU A 1 91 ? -3.024 11.673 6.756 1.00 96.12 91 LEU A CA 1
ATOM 690 C C . LEU A 1 91 ? -4.285 11.628 7.633 1.00 96.12 91 LEU A C 1
ATOM 692 O O . LEU A 1 91 ? -4.160 11.697 8.852 1.00 96.12 91 LEU A O 1
ATOM 696 N N . PRO A 1 92 ? -5.490 11.605 7.034 1.00 96.75 92 PRO A N 1
ATOM 697 C CA . PRO A 1 92 ? -6.747 11.774 7.767 1.00 96.75 92 PRO A CA 1
ATOM 698 C C . PRO A 1 92 ? -6.920 10.793 8.928 1.00 96.75 92 PRO A C 1
ATOM 700 O O . PRO A 1 92 ? -7.354 11.180 10.005 1.00 96.75 92 PRO A O 1
ATOM 703 N N . SER A 1 93 ? -6.531 9.536 8.728 1.00 97.00 93 SER A N 1
ATOM 704 C CA . SER A 1 93 ? -6.615 8.460 9.721 1.00 97.00 93 SER A CA 1
ATOM 705 C C . SER A 1 93 ? -5.362 8.311 10.595 1.00 97.00 93 SER A C 1
ATOM 707 O O . SER A 1 93 ? -5.158 7.268 11.220 1.00 97.00 93 SER A O 1
ATOM 709 N N . GLU A 1 94 ? -4.500 9.333 10.646 1.00 97.81 94 GLU A N 1
ATOM 710 C CA . GLU A 1 94 ? -3.376 9.365 11.581 1.00 97.81 94 GLU A CA 1
ATOM 711 C C . GLU A 1 94 ? -3.868 9.360 13.029 1.00 97.81 94 GLU A C 1
ATOM 713 O O . GLU A 1 94 ? -4.827 10.044 13.386 1.00 97.81 94 GLU A O 1
ATOM 718 N N . ILE A 1 95 ? -3.163 8.613 13.873 1.00 97.00 95 ILE A N 1
ATOM 719 C CA . ILE A 1 95 ? -3.388 8.599 15.315 1.00 97.00 95 ILE A CA 1
ATOM 720 C C . ILE A 1 95 ? -2.196 9.218 16.045 1.00 97.00 95 ILE A C 1
ATOM 722 O O . ILE A 1 95 ? -1.060 9.232 15.558 1.00 97.00 95 ILE A O 1
ATOM 726 N N . HIS A 1 96 ? -2.447 9.724 17.251 1.00 96.50 96 HIS A N 1
ATOM 727 C CA . HIS A 1 96 ? -1.458 10.433 18.061 1.00 96.50 96 HIS A CA 1
ATOM 728 C C . HIS A 1 96 ? -1.423 9.913 19.506 1.00 96.50 96 HIS A C 1
ATOM 730 O O . HIS A 1 96 ? -2.283 9.151 19.937 1.00 96.50 96 HIS A O 1
ATOM 736 N N . GLY A 1 97 ? -0.408 10.328 20.269 1.00 95.88 97 GLY A N 1
ATOM 737 C CA . GLY A 1 97 ? -0.267 9.961 21.681 1.00 95.88 97 GLY A CA 1
ATOM 738 C C . GLY A 1 97 ? 0.175 8.512 21.910 1.00 95.88 97 GLY A C 1
ATOM 739 O O . GLY A 1 97 ? 0.916 7.939 21.107 1.00 95.88 97 GLY A O 1
ATOM 740 N N . GLU A 1 98 ? -0.254 7.935 23.035 1.00 94.31 98 GLU A N 1
ATOM 741 C CA . GLU A 1 98 ? 0.177 6.601 23.479 1.00 94.31 98 GLU A CA 1
ATOM 742 C C . GLU A 1 98 ? -0.298 5.476 22.554 1.00 94.31 98 GLU A C 1
ATOM 744 O O . GLU A 1 98 ? 0.435 4.514 22.342 1.00 94.31 98 GLU A O 1
ATOM 749 N N . GLU A 1 99 ? -1.473 5.612 21.937 1.00 92.69 99 GLU A N 1
ATOM 750 C CA . GLU A 1 99 ? -1.986 4.628 20.976 1.00 92.69 99 GLU A CA 1
ATOM 751 C C . GLU A 1 99 ? -1.087 4.549 19.733 1.00 92.69 99 GLU A C 1
ATOM 753 O O . GLU A 1 99 ? -0.625 3.473 19.348 1.00 92.69 99 GLU A O 1
ATOM 758 N N . ALA A 1 100 ? -0.726 5.708 19.174 1.00 96.00 100 ALA A N 1
ATOM 759 C CA . ALA A 1 100 ? 0.216 5.803 18.063 1.00 96.00 100 ALA A CA 1
ATOM 760 C C . ALA A 1 100 ? 1.596 5.246 18.421 1.00 96.00 100 ALA A C 1
ATOM 762 O O . ALA A 1 100 ? 2.257 4.616 17.596 1.00 96.00 100 ALA A O 1
ATOM 763 N N . LYS A 1 101 ? 2.057 5.497 19.649 1.00 95.62 101 LYS A N 1
ATOM 764 C CA . LYS A 1 101 ? 3.327 4.967 20.145 1.00 95.62 101 LYS A CA 1
ATOM 765 C C . LYS A 1 101 ? 3.276 3.443 20.260 1.00 95.62 101 LYS A C 1
ATOM 767 O O . LYS A 1 101 ? 4.159 2.786 19.723 1.00 95.62 101 LYS A O 1
ATOM 772 N N . SER A 1 102 ? 2.220 2.889 20.854 1.00 93.81 102 SER A N 1
ATOM 773 C CA . SER A 1 102 ? 2.031 1.442 20.992 1.00 93.81 102 SER A CA 1
ATOM 774 C C . SER A 1 102 ? 1.999 0.734 19.637 1.00 93.81 102 SER A C 1
ATOM 776 O O . SER A 1 102 ? 2.739 -0.229 19.433 1.00 93.81 102 SER A O 1
ATOM 778 N N . LEU A 1 103 ? 1.213 1.245 18.681 1.00 95.94 103 LEU A N 1
ATOM 779 C CA . LEU A 1 103 ? 1.129 0.677 17.334 1.00 95.94 103 LEU A CA 1
ATOM 780 C C . LEU A 1 103 ? 2.479 0.746 16.602 1.00 95.94 103 LEU A C 1
ATOM 782 O O . LEU A 1 103 ? 2.901 -0.219 15.965 1.00 95.94 103 LEU A O 1
ATOM 786 N N . ARG A 1 104 ? 3.189 1.874 16.726 1.00 96.62 104 ARG A N 1
ATOM 787 C CA . ARG A 1 104 ? 4.519 2.061 16.133 1.00 96.62 104 ARG A CA 1
ATOM 788 C C . ARG A 1 104 ? 5.551 1.095 16.710 1.00 96.62 104 ARG A C 1
ATOM 790 O O . ARG A 1 104 ? 6.319 0.521 15.938 1.00 96.62 104 ARG A O 1
ATOM 797 N N . ASP A 1 105 ? 5.567 0.937 18.032 1.00 95.44 105 ASP A N 1
ATOM 798 C CA . ASP A 1 105 ? 6.516 0.086 18.750 1.00 95.44 105 ASP A CA 1
ATOM 799 C C . ASP A 1 105 ? 6.292 -1.386 18.411 1.00 95.44 105 ASP A C 1
ATOM 801 O O . ASP A 1 105 ? 7.240 -2.060 18.010 1.00 95.44 105 ASP A O 1
ATOM 805 N N . LYS A 1 106 ? 5.037 -1.856 18.458 1.00 94.31 106 LYS A N 1
ATOM 806 C CA . LYS A 1 106 ? 4.684 -3.215 18.021 1.00 94.31 106 LYS A CA 1
ATOM 807 C C . LYS A 1 106 ? 5.090 -3.449 16.564 1.00 94.31 106 LYS A C 1
ATOM 809 O O . LYS A 1 106 ? 5.739 -4.439 16.254 1.00 94.31 106 LYS A O 1
ATOM 814 N N . GLY A 1 107 ? 4.757 -2.515 15.673 1.00 94.69 107 GLY A N 1
ATOM 815 C CA . GLY A 1 107 ? 4.993 -2.645 14.234 1.00 94.69 107 GLY A CA 1
ATOM 816 C C . GLY A 1 107 ? 6.438 -2.439 13.772 1.00 94.69 107 GLY A C 1
ATOM 817 O O . GLY A 1 107 ? 6.702 -2.573 12.568 1.00 94.69 107 GLY A O 1
ATOM 818 N N . GLY A 1 108 ? 7.355 -2.061 14.672 1.00 95.25 108 GLY A N 1
ATOM 819 C CA . GLY A 1 108 ? 8.729 -1.689 14.329 1.00 95.25 108 GLY A CA 1
ATOM 820 C C . GLY A 1 108 ? 8.792 -0.531 13.327 1.00 95.25 108 GLY A C 1
ATOM 821 O O . GLY A 1 108 ? 9.632 -0.518 12.426 1.00 95.25 108 GLY A O 1
ATOM 822 N N . GLU A 1 109 ? 7.863 0.424 13.414 1.00 96.44 109 GLU A N 1
ATOM 823 C CA . GLU A 1 109 ? 7.668 1.468 12.403 1.00 96.44 109 GLU A CA 1
ATOM 824 C C . GLU A 1 109 ? 8.656 2.635 12.583 1.00 96.44 109 GLU A C 1
ATOM 826 O O . GLU A 1 109 ? 8.296 3.778 12.879 1.00 96.44 109 GLU A O 1
ATOM 831 N N . TYR A 1 110 ? 9.930 2.321 12.345 1.00 95.00 110 TYR A N 1
ATOM 832 C CA . TYR A 1 110 ? 11.078 3.218 12.434 1.00 95.00 110 TYR A CA 1
ATOM 833 C C . TYR A 1 110 ? 11.909 3.175 11.140 1.00 95.00 110 TYR A C 1
ATOM 835 O O . TYR A 1 110 ? 11.904 2.198 10.385 1.00 95.00 110 TYR A O 1
ATOM 843 N N . GLY A 1 111 ? 12.596 4.272 10.817 1.00 90.12 111 GLY A N 1
ATOM 844 C CA . GLY A 1 111 ? 13.552 4.302 9.706 1.00 90.12 111 GLY A CA 1
ATOM 845 C C . GLY A 1 111 ? 14.744 3.380 9.980 1.00 90.12 111 GLY A C 1
ATOM 846 O O . GLY A 1 111 ? 15.348 3.476 11.040 1.00 90.12 111 GLY A O 1
ATOM 847 N N . THR A 1 112 ? 15.119 2.527 9.026 1.00 86.00 112 THR A N 1
ATOM 848 C CA . THR A 1 112 ? 16.208 1.545 9.204 1.00 86.00 112 THR A CA 1
ATOM 849 C C . THR A 1 112 ? 17.578 2.196 9.385 1.00 86.00 112 THR A C 1
ATOM 851 O O . THR A 1 112 ? 18.392 1.701 10.153 1.00 86.00 112 THR A O 1
ATOM 854 N N . THR A 1 113 ? 17.834 3.318 8.708 1.00 86.88 113 THR A N 1
ATOM 855 C CA . THR A 1 113 ? 19.107 4.051 8.818 1.00 86.88 113 THR A CA 1
ATOM 856 C C . THR A 1 113 ? 19.068 5.135 9.892 1.00 86.88 113 THR A C 1
ATOM 858 O O . THR A 1 113 ? 20.025 5.302 10.637 1.00 86.88 113 THR A O 1
ATOM 861 N N . THR A 1 114 ? 17.978 5.903 9.962 1.00 88.88 114 THR A N 1
ATOM 862 C CA . THR A 1 114 ? 17.900 7.099 10.819 1.00 88.88 114 THR A CA 1
ATOM 863 C C . THR A 1 114 ? 17.277 6.838 12.185 1.00 88.88 114 THR A C 1
ATOM 865 O O . THR A 1 114 ? 17.361 7.700 13.053 1.00 88.88 114 THR A O 1
ATOM 868 N N . GLY A 1 115 ? 16.573 5.717 12.367 1.00 89.88 115 GLY A N 1
ATOM 869 C CA . GLY A 1 115 ? 15.775 5.445 13.565 1.00 89.88 115 GLY A CA 1
ATOM 870 C C . GLY A 1 115 ? 14.568 6.374 13.745 1.00 89.88 115 GLY A C 1
ATOM 871 O O . GLY A 1 115 ? 13.891 6.300 14.765 1.00 89.88 115 GLY A O 1
ATOM 872 N N . ARG A 1 116 ? 14.266 7.263 12.784 1.00 90.44 116 ARG A N 1
ATOM 873 C CA . ARG A 1 116 ? 13.176 8.240 12.931 1.00 90.44 116 ARG A CA 1
ATOM 874 C C . ARG A 1 116 ? 11.818 7.519 12.993 1.00 90.44 116 ARG A C 1
ATOM 876 O O . ARG A 1 116 ? 11.567 6.677 12.124 1.00 90.44 116 ARG A O 1
ATOM 883 N N . PRO A 1 117 ? 10.936 7.853 13.957 1.00 94.19 117 PRO A N 1
ATOM 884 C CA . PRO A 1 117 ? 9.605 7.263 14.041 1.00 94.19 117 PRO A CA 1
ATOM 885 C C . PRO A 1 117 ? 8.780 7.600 12.803 1.00 94.19 117 PRO A C 1
ATOM 887 O O . PRO A 1 117 ? 8.768 8.744 12.337 1.00 94.19 117 PRO A O 1
ATOM 890 N N . ARG A 1 118 ? 8.061 6.605 12.284 1.00 96.56 118 ARG A N 1
ATOM 891 C CA . ARG A 1 118 ? 7.056 6.814 11.242 1.00 96.56 118 ARG A CA 1
ATOM 892 C C . ARG A 1 118 ? 5.754 7.293 11.873 1.00 96.56 118 ARG A C 1
ATOM 894 O O . ARG A 1 118 ? 5.429 6.968 13.019 1.00 96.56 118 ARG A O 1
ATOM 901 N N . ARG A 1 119 ? 4.996 8.063 11.105 1.00 97.12 119 ARG A N 1
ATOM 902 C CA . ARG A 1 119 ? 3.603 8.379 11.426 1.00 97.12 119 ARG A CA 1
ATOM 903 C C . ARG A 1 119 ? 2.781 7.113 11.231 1.00 97.12 119 ARG A C 1
ATOM 905 O O . ARG A 1 119 ? 3.077 6.350 10.310 1.00 97.12 119 ARG A O 1
ATOM 912 N N . VAL A 1 120 ? 1.810 6.865 12.099 1.00 98.00 120 VAL A N 1
ATOM 913 C CA . VAL A 1 120 ? 0.973 5.659 12.050 1.00 98.00 120 VAL A CA 1
ATOM 914 C C . VAL A 1 120 ? -0.494 6.038 12.183 1.00 98.00 120 VAL A C 1
ATOM 916 O O . VAL A 1 120 ? -0.818 7.086 12.736 1.00 98.00 120 VAL A O 1
ATOM 919 N N . GLY A 1 121 ? -1.361 5.197 11.643 1.00 97.75 121 GLY A N 1
ATOM 920 C CA . GLY A 1 121 ? -2.799 5.412 11.600 1.00 97.75 121 GLY A CA 1
ATOM 921 C C . GLY A 1 121 ? -3.542 4.093 11.501 1.00 97.75 121 GLY A C 1
ATOM 922 O O . GLY A 1 121 ? -2.937 3.049 11.242 1.00 97.75 121 GLY A O 1
ATOM 923 N N . TRP A 1 122 ? -4.853 4.151 11.671 1.00 97.94 122 TRP A N 1
ATOM 924 C CA . TRP A 1 122 ? -5.720 3.006 11.417 1.00 97.94 122 TRP A CA 1
ATOM 925 C C . TRP A 1 122 ? -5.802 2.682 9.923 1.00 97.94 122 TRP A C 1
ATOM 927 O O . TRP A 1 122 ? -5.407 3.493 9.083 1.00 97.94 122 TRP A O 1
ATOM 937 N N . LEU A 1 123 ? -6.274 1.480 9.579 1.00 98.50 123 LEU A N 1
ATOM 938 C CA . LEU A 1 123 ? -6.471 1.105 8.178 1.00 98.50 123 LEU A CA 1
ATOM 939 C C . LEU A 1 123 ? -7.438 2.084 7.501 1.00 98.50 123 LEU A C 1
ATOM 941 O O . LEU A 1 123 ? -8.447 2.473 8.084 1.00 98.50 123 LEU A O 1
ATOM 945 N N . ASP A 1 124 ? -7.128 2.462 6.265 1.00 98.56 124 ASP A N 1
ATOM 946 C CA . ASP A 1 124 ? -7.881 3.449 5.500 1.00 98.56 124 ASP A CA 1
ATOM 947 C C . ASP A 1 124 ? -8.338 2.870 4.169 1.00 98.56 124 ASP A C 1
ATOM 949 O O . ASP A 1 124 ? -7.560 2.721 3.222 1.00 98.56 124 ASP A O 1
ATOM 953 N N . LEU A 1 125 ? -9.622 2.536 4.106 1.00 98.62 125 LEU A N 1
ATOM 954 C CA . LEU A 1 125 ? -10.222 1.894 2.948 1.00 98.62 125 LEU A CA 1
ATOM 955 C C . LEU A 1 125 ? -10.499 2.871 1.807 1.00 98.62 125 LEU A C 1
ATOM 957 O O . LEU A 1 125 ? -10.664 2.420 0.677 1.00 98.62 125 LEU A O 1
ATOM 961 N N . VAL A 1 126 ? -10.469 4.188 2.042 1.00 98.44 126 VAL A N 1
ATOM 962 C CA . VAL A 1 126 ? -10.500 5.175 0.951 1.00 98.44 126 VAL A CA 1
ATOM 963 C C . VAL A 1 126 ? -9.217 5.062 0.124 1.00 98.44 126 VAL A C 1
ATOM 965 O O 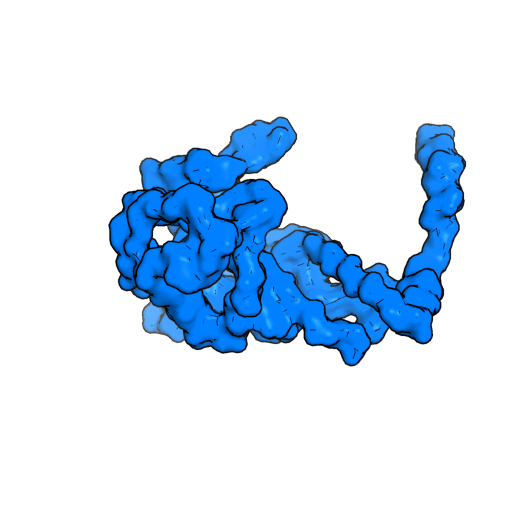. VAL A 1 126 ? -9.273 4.993 -1.106 1.00 98.44 126 VAL A O 1
ATOM 968 N N . GLN A 1 127 ? -8.064 4.945 0.789 1.00 97.56 127 GLN A N 1
ATOM 969 C CA . GLN A 1 127 ? -6.779 4.720 0.116 1.00 97.56 127 GLN A CA 1
ATOM 970 C C . GLN A 1 127 ? -6.681 3.321 -0.513 1.00 97.56 127 GLN A C 1
ATOM 972 O O . GLN A 1 127 ? -6.147 3.183 -1.615 1.00 97.56 127 GLN A O 1
ATOM 977 N N . VAL A 1 128 ? -7.208 2.278 0.142 1.00 98.50 128 VAL A N 1
ATOM 978 C CA . VAL A 1 128 ? -7.202 0.919 -0.434 1.00 98.50 128 VAL A CA 1
ATOM 979 C C . VAL A 1 128 ? -8.103 0.838 -1.670 1.00 98.50 128 VAL A C 1
ATOM 981 O O . VAL A 1 128 ? -7.657 0.306 -2.684 1.00 98.50 128 VAL A O 1
ATOM 984 N N . ARG A 1 129 ? -9.308 1.428 -1.662 1.00 98.44 129 ARG A N 1
ATOM 985 C CA . ARG A 1 129 ? -10.168 1.506 -2.860 1.00 98.44 129 ARG A CA 1
ATOM 986 C C . ARG A 1 129 ? -9.494 2.230 -4.016 1.00 98.44 129 ARG A C 1
ATOM 988 O O . ARG A 1 129 ? -9.553 1.758 -5.150 1.00 98.44 129 ARG A O 1
ATOM 995 N N . GLN A 1 130 ? -8.786 3.325 -3.735 1.00 97.62 130 GLN A N 1
ATOM 996 C CA . GLN A 1 130 ? -7.981 3.994 -4.753 1.00 97.62 130 GLN A CA 1
ATOM 997 C C . GLN A 1 130 ? -6.922 3.044 -5.332 1.00 97.62 130 GLN A C 1
ATOM 999 O O . GLN A 1 130 ? -6.767 2.975 -6.551 1.00 97.62 130 GLN A O 1
ATOM 1004 N N . ALA A 1 131 ? -6.221 2.286 -4.481 1.00 98.06 131 ALA A N 1
ATOM 1005 C CA . ALA A 1 131 ? -5.236 1.306 -4.925 1.00 98.06 131 ALA A CA 1
ATOM 1006 C C . ALA A 1 131 ? -5.865 0.234 -5.826 1.00 98.06 131 ALA A C 1
ATOM 1008 O O . ALA A 1 131 ? -5.316 -0.028 -6.897 1.00 98.06 131 ALA A O 1
ATOM 1009 N N . VAL A 1 132 ? -7.015 -0.326 -5.429 1.00 98.50 132 VAL A N 1
ATOM 1010 C CA . VAL A 1 132 ? -7.779 -1.315 -6.210 1.00 98.50 132 VAL A CA 1
ATOM 1011 C C . VAL A 1 132 ? -8.134 -0.755 -7.583 1.00 98.50 132 VAL A C 1
ATOM 1013 O O . VAL A 1 132 ? -7.745 -1.333 -8.598 1.00 98.50 132 VAL A O 1
ATOM 1016 N N . ARG A 1 133 ? -8.796 0.406 -7.623 1.00 97.75 133 ARG A N 1
ATOM 1017 C CA . ARG A 1 133 ? -9.292 1.022 -8.859 1.00 97.75 133 ARG A CA 1
ATOM 1018 C C . ARG A 1 133 ? -8.176 1.453 -9.807 1.00 97.75 133 ARG A C 1
ATOM 1020 O O . ARG A 1 133 ? -8.273 1.197 -11.002 1.00 97.75 133 ARG A O 1
ATOM 1027 N N . VAL A 1 134 ? -7.142 2.130 -9.303 1.00 97.12 134 VAL A N 1
ATOM 1028 C CA . VAL A 1 134 ? -6.079 2.704 -10.151 1.00 97.12 134 VAL A CA 1
ATOM 1029 C C . VAL A 1 134 ? -5.160 1.621 -10.710 1.00 97.12 134 VAL A C 1
ATOM 1031 O O . VAL A 1 134 ? -4.725 1.722 -11.854 1.00 97.12 134 VAL A O 1
ATOM 1034 N N . ASN A 1 135 ? -4.871 0.579 -9.929 1.00 97.69 135 ASN A N 1
ATOM 1035 C CA . ASN A 1 135 ? -3.960 -0.481 -10.360 1.00 97.69 135 ASN A CA 1
ATOM 1036 C C . ASN A 1 135 ? -4.667 -1.652 -11.046 1.00 97.69 135 ASN A C 1
ATOM 1038 O O . ASN A 1 135 ? -3.984 -2.463 -11.663 1.00 97.69 135 ASN A O 1
ATOM 1042 N N . GLY A 1 136 ? -5.993 -1.768 -10.921 1.00 97.00 136 GLY A N 1
ATOM 1043 C CA . GLY A 1 136 ? -6.721 -2.961 -11.351 1.00 97.00 136 GLY A CA 1
ATOM 1044 C C . GLY A 1 136 ? -6.298 -4.189 -10.546 1.00 97.00 136 GLY A C 1
ATOM 1045 O O . GLY A 1 136 ? -5.965 -5.219 -11.127 1.00 97.00 136 GLY A O 1
ATOM 1046 N N . LEU A 1 137 ? -6.232 -4.059 -9.214 1.00 98.50 137 LEU A N 1
ATOM 1047 C CA . LEU A 1 137 ? -5.764 -5.142 -8.345 1.00 98.50 137 LEU A CA 1
ATOM 1048 C C . LEU A 1 137 ? -6.629 -6.393 -8.525 1.00 98.50 137 LEU A C 1
ATOM 1050 O O . LEU A 1 137 ? -7.851 -6.340 -8.400 1.00 98.50 137 LEU A O 1
ATOM 1054 N N . THR A 1 138 ? -5.982 -7.530 -8.77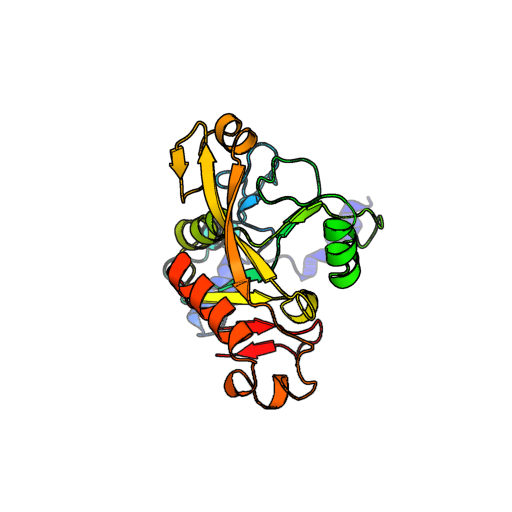0 1.00 98.44 138 THR A N 1
ATOM 1055 C CA . THR A 1 138 ? -6.658 -8.831 -8.862 1.00 98.44 138 THR A CA 1
ATOM 1056 C C . THR A 1 138 ? -6.833 -9.474 -7.493 1.00 98.44 138 THR A C 1
ATOM 1058 O O . THR A 1 138 ? -7.691 -10.336 -7.310 1.00 98.44 138 THR A O 1
ATOM 1061 N N . GLU A 1 139 ? -5.968 -9.108 -6.548 1.00 98.69 139 GLU A N 1
ATOM 1062 C CA . GLU A 1 139 ? -5.963 -9.613 -5.182 1.00 98.69 139 GLU A CA 1
ATOM 1063 C C . GLU A 1 139 ? -5.146 -8.706 -4.254 1.00 98.69 139 GLU A C 1
ATOM 1065 O O . GLU A 1 139 ? -4.283 -7.936 -4.687 1.00 98.69 139 GLU A O 1
ATOM 1070 N N . ILE A 1 140 ? -5.389 -8.846 -2.956 1.00 98.81 140 ILE A N 1
ATOM 1071 C CA . ILE A 1 140 ? -4.659 -8.172 -1.888 1.00 98.81 140 ILE A CA 1
ATOM 1072 C C . ILE A 1 140 ? -3.817 -9.189 -1.111 1.00 98.81 140 ILE A C 1
ATOM 1074 O O . ILE A 1 140 ? -4.269 -10.288 -0.778 1.00 98.81 140 ILE A O 1
ATOM 1078 N N . ALA A 1 141 ? -2.591 -8.784 -0.786 1.00 98.62 141 ALA A N 1
ATOM 1079 C CA . ALA A 1 141 ? -1.784 -9.375 0.266 1.00 98.62 141 ALA A CA 1
ATOM 1080 C C . ALA A 1 141 ? -1.891 -8.503 1.523 1.00 98.62 141 ALA A C 1
ATOM 1082 O O . ALA A 1 141 ? -1.302 -7.422 1.580 1.00 98.62 141 ALA A O 1
ATOM 1083 N N . LEU A 1 142 ? -2.657 -8.959 2.517 1.00 98.56 142 LEU A N 1
ATOM 1084 C CA . LEU A 1 142 ? -2.860 -8.253 3.779 1.00 98.56 142 LEU A CA 1
ATOM 1085 C C . LEU A 1 142 ? -1.784 -8.668 4.785 1.00 98.56 142 LEU A C 1
ATOM 1087 O O . LEU A 1 142 ? -1.649 -9.837 5.130 1.00 98.56 142 LEU A O 1
ATOM 1091 N N . THR A 1 143 ? -0.993 -7.711 5.248 1.00 98.06 143 THR A N 1
ATOM 1092 C CA . THR A 1 143 ? 0.236 -7.961 6.011 1.00 98.06 143 THR A CA 1
ATOM 1093 C C . THR A 1 143 ? 0.187 -7.334 7.397 1.00 98.06 143 THR A C 1
ATOM 1095 O O . THR A 1 143 ? -0.558 -6.379 7.628 1.00 98.06 143 THR A O 1
ATOM 1098 N N . LYS A 1 144 ? 1.039 -7.831 8.302 1.00 96.69 144 LYS A N 1
ATOM 1099 C CA . LYS A 1 144 ? 1.212 -7.304 9.664 1.00 96.69 144 LYS A CA 1
ATOM 1100 C C . LYS A 1 144 ? -0.040 -7.385 10.548 1.00 96.69 144 LYS A C 1
ATOM 1102 O O . LYS A 1 144 ? -0.293 -6.479 11.343 1.00 96.69 144 LYS A O 1
ATOM 1107 N N . LEU A 1 145 ? -0.846 -8.435 10.406 1.00 96.12 145 LEU A N 1
ATOM 1108 C CA . LEU A 1 145 ? -2.034 -8.618 11.255 1.00 96.12 145 LEU A CA 1
ATOM 1109 C C . LEU A 1 145 ? -1.679 -8.955 12.707 1.00 96.12 145 LEU A C 1
ATOM 1111 O O . LEU A 1 145 ? -2.419 -8.589 13.614 1.00 96.12 145 LEU A O 1
ATOM 1115 N N . ASP A 1 146 ? -0.526 -9.579 12.933 1.00 94.56 146 ASP A N 1
ATOM 1116 C CA . ASP A 1 146 ? 0.047 -9.869 14.252 1.00 94.56 146 ASP A CA 1
ATOM 1117 C C . ASP A 1 146 ? 0.270 -8.616 15.105 1.00 94.56 146 ASP A C 1
ATOM 1119 O O . ASP A 1 146 ? 0.137 -8.645 16.328 1.00 94.56 146 ASP A O 1
ATOM 1123 N N . ILE A 1 147 ? 0.526 -7.478 14.462 1.00 96.69 147 ILE A N 1
ATOM 1124 C CA . ILE A 1 147 ? 0.718 -6.193 15.141 1.00 96.69 147 ILE A CA 1
ATOM 1125 C C . ILE A 1 147 ? -0.566 -5.718 15.836 1.00 96.69 147 ILE A C 1
ATOM 1127 O O . ILE A 1 147 ? -0.503 -4.988 16.830 1.00 96.69 147 ILE A O 1
ATOM 1131 N N . LEU A 1 148 ? -1.726 -6.163 15.348 1.00 95.75 148 LEU A N 1
ATOM 1132 C CA . LEU A 1 148 ? -3.038 -5.845 15.908 1.00 95.75 148 LEU A CA 1
ATOM 1133 C C . LEU A 1 148 ? -3.480 -6.824 17.011 1.00 95.75 148 LEU A C 1
ATOM 1135 O O . LEU A 1 148 ? -4.575 -6.675 17.555 1.00 95.75 148 LEU A O 1
ATOM 1139 N N . ASN A 1 149 ? -2.634 -7.779 17.411 1.00 94.12 149 ASN A N 1
ATOM 1140 C CA . ASN A 1 149 ? -2.940 -8.681 18.520 1.00 94.12 149 ASN A CA 1
ATOM 1141 C C . ASN A 1 149 ? -3.145 -7.912 19.834 1.00 94.12 149 ASN A C 1
ATOM 1143 O O . ASN A 1 149 ? -2.394 -6.985 20.185 1.00 94.12 149 ASN A O 1
ATOM 1147 N N . GLY A 1 150 ? -4.177 -8.319 20.573 1.00 92.31 150 GLY A N 1
ATOM 1148 C CA . GLY A 1 150 ? -4.530 -7.777 21.883 1.00 92.31 150 GLY A CA 1
ATOM 1149 C C . GLY A 1 150 ? -5.321 -6.467 21.841 1.00 92.31 150 GLY A C 1
ATOM 1150 O O . GLY A 1 150 ? -5.678 -5.946 22.900 1.00 92.31 150 GLY A O 1
ATOM 1151 N N . PHE A 1 151 ? -5.621 -5.926 20.656 1.00 92.81 151 PHE A N 1
ATOM 1152 C CA . PHE A 1 151 ? -6.576 -4.827 20.528 1.00 92.81 151 PHE A CA 1
ATOM 1153 C C . PHE A 1 151 ? -8.000 -5.366 20.697 1.00 92.81 151 PHE A C 1
ATOM 1155 O O . PHE A 1 151 ? -8.364 -6.388 20.122 1.00 92.81 151 PHE A O 1
ATOM 1162 N N . LYS A 1 152 ? -8.816 -4.693 21.516 1.00 94.00 152 LYS A N 1
ATOM 1163 C CA . LYS A 1 152 ? -10.216 -5.098 21.753 1.00 94.00 152 LYS A CA 1
ATOM 1164 C C . LYS A 1 152 ? -11.144 -4.656 20.628 1.00 94.00 152 LYS A C 1
ATOM 1166 O O . LYS A 1 152 ? -12.077 -5.372 20.282 1.00 94.00 152 LYS A O 1
ATOM 1171 N N . GLU A 1 153 ? -10.865 -3.485 20.082 1.00 96.12 153 GLU A N 1
ATOM 1172 C CA . GLU A 1 153 ? -11.618 -2.839 19.021 1.00 96.12 153 GLU A CA 1
ATOM 1173 C C . GLU A 1 153 ? -10.617 -2.287 18.009 1.00 96.12 153 GLU A C 1
ATOM 1175 O O . GLU A 1 153 ? -9.546 -1.806 18.391 1.00 96.12 153 GLU A O 1
ATOM 1180 N N . LEU A 1 154 ? -10.949 -2.410 16.730 1.00 96.56 154 LEU A N 1
ATOM 1181 C CA . LEU A 1 154 ? -10.126 -1.994 15.606 1.00 96.56 154 LEU A CA 1
ATOM 1182 C C . LEU A 1 154 ? -10.920 -0.997 14.763 1.00 96.56 154 LEU A C 1
ATOM 1184 O O . LEU A 1 154 ? -11.776 -1.411 13.975 1.00 96.56 154 LEU A O 1
ATOM 1188 N N . PRO A 1 155 ? -10.648 0.309 14.912 1.00 97.69 155 PRO A N 1
ATOM 1189 C CA . PRO A 1 155 ? -11.193 1.313 14.017 1.00 97.69 155 PRO A CA 1
ATOM 1190 C C . PRO A 1 155 ? -10.663 1.104 12.595 1.00 97.69 155 PRO A C 1
ATOM 1192 O O . PRO A 1 155 ? -9.466 0.896 12.381 1.00 97.69 155 PRO A O 1
ATOM 1195 N N . ILE A 1 156 ? -11.550 1.193 11.609 1.00 98.38 156 ILE A N 1
ATOM 1196 C CA . ILE A 1 156 ? -11.221 1.154 10.183 1.00 98.38 156 ILE A CA 1
ATOM 1197 C C . ILE A 1 156 ? -11.863 2.359 9.517 1.00 98.38 156 ILE A C 1
ATOM 1199 O O . ILE A 1 156 ? -13.072 2.560 9.613 1.00 98.38 156 ILE A O 1
ATOM 1203 N N . CYS A 1 157 ? -11.060 3.196 8.864 1.00 98.69 157 CYS A N 1
ATOM 1204 C CA . CYS A 1 157 ? -11.578 4.355 8.157 1.00 98.69 157 CYS A CA 1
ATOM 1205 C C . CYS A 1 157 ? -12.254 3.888 6.863 1.00 98.69 157 CYS A C 1
ATOM 1207 O O . CYS A 1 157 ? -11.595 3.401 5.944 1.00 98.69 157 CYS A O 1
ATOM 1209 N N . VAL A 1 158 ? -13.578 4.028 6.804 1.00 98.75 158 VAL A N 1
ATOM 1210 C CA . VAL A 1 158 ? -14.413 3.580 5.676 1.00 98.75 158 VAL A CA 1
ATOM 1211 C C . VAL A 1 158 ? -14.775 4.710 4.722 1.00 98.75 158 VAL A C 1
ATOM 1213 O O . VAL A 1 158 ? -15.182 4.462 3.592 1.00 98.75 158 VAL A O 1
ATOM 1216 N N . ALA A 1 159 ? -14.663 5.957 5.163 1.00 98.69 159 ALA A N 1
ATOM 1217 C CA . ALA A 1 159 ? -14.992 7.143 4.388 1.00 98.69 159 ALA A CA 1
ATOM 1218 C C . ALA A 1 159 ? -14.328 8.369 5.018 1.00 98.69 159 ALA A C 1
ATOM 1220 O O . ALA A 1 159 ? -13.865 8.317 6.159 1.00 98.69 159 ALA A O 1
ATOM 1221 N N . TYR A 1 160 ? -14.348 9.488 4.306 1.00 98.62 160 TYR A N 1
ATOM 1222 C CA . TYR A 1 160 ? -14.036 10.790 4.878 1.00 98.62 160 TYR A CA 1
ATOM 1223 C C . TYR A 1 160 ? -15.287 11.662 4.961 1.00 98.62 160 TYR A C 1
ATOM 1225 O O . TYR A 1 160 ? -16.165 11.588 4.102 1.00 98.62 160 TYR A O 1
ATOM 1233 N N . ASP A 1 161 ? -15.343 12.506 5.984 1.00 98.25 161 ASP A N 1
ATOM 1234 C CA . ASP A 1 161 ? -16.193 13.688 6.036 1.00 98.25 161 ASP A CA 1
ATOM 1235 C C . ASP A 1 161 ? -15.376 14.892 5.552 1.00 98.25 161 ASP A C 1
ATOM 1237 O O . ASP A 1 161 ? -14.391 15.289 6.185 1.00 98.25 161 ASP A O 1
ATOM 1241 N N . VAL A 1 162 ? -15.782 15.459 4.418 1.00 97.38 162 VAL A N 1
ATOM 1242 C CA . VAL A 1 162 ? -15.254 16.715 3.885 1.00 97.38 162 VAL A CA 1
ATOM 1243 C C . VAL A 1 162 ? -16.389 17.730 3.881 1.00 97.38 162 VAL A C 1
ATOM 1245 O O . VAL A 1 162 ? -17.308 17.649 3.068 1.00 97.38 162 VAL A O 1
ATOM 1248 N N . GLU A 1 163 ? -16.327 18.688 4.807 1.00 94.12 163 GLU A N 1
ATOM 1249 C CA . GLU A 1 163 ? -17.308 19.781 4.926 1.00 94.12 163 GLU A CA 1
ATOM 1250 C C . GLU A 1 163 ? -18.769 19.296 5.057 1.00 94.12 163 GLU A C 1
ATOM 1252 O O . GLU A 1 163 ? -19.696 19.874 4.488 1.00 94.12 163 GLU A O 1
ATOM 1257 N N . GLY A 1 164 ? -18.989 18.216 5.812 1.00 96.50 164 GLY A N 1
ATOM 1258 C CA . GLY A 1 164 ? -20.298 17.603 6.040 1.00 96.50 164 GLY A CA 1
ATOM 1259 C C . GLY A 1 164 ? -20.704 16.584 4.974 1.00 96.50 164 GLY A C 1
ATOM 1260 O O . GLY A 1 164 ? -21.806 16.035 5.047 1.00 96.50 164 GLY A O 1
ATOM 1261 N N . LYS A 1 165 ? -19.858 16.323 3.969 1.00 97.31 165 LYS A N 1
ATOM 1262 C CA . LYS A 1 165 ? -20.124 15.347 2.906 1.00 97.31 165 LYS A CA 1
ATOM 1263 C C . LYS A 1 165 ? -19.313 14.081 3.126 1.00 97.31 165 LYS A C 1
ATOM 1265 O O . LYS A 1 165 ? -18.084 14.115 3.153 1.00 97.31 165 LYS A O 1
ATOM 1270 N N . ARG A 1 166 ? -20.015 12.948 3.189 1.00 98.06 166 ARG A N 1
ATOM 1271 C CA . ARG A 1 166 ? -19.397 11.621 3.162 1.00 98.06 166 ARG A CA 1
ATOM 1272 C C . ARG A 1 166 ? -18.853 11.331 1.765 1.00 98.06 166 ARG A C 1
ATOM 1274 O O . ARG A 1 166 ? -19.618 11.312 0.803 1.00 98.06 166 ARG A O 1
ATOM 1281 N N . ILE A 1 167 ? -17.562 11.039 1.674 1.00 97.69 167 ILE A N 1
ATOM 1282 C CA . ILE A 1 167 ? -16.888 10.597 0.450 1.00 97.69 167 ILE A CA 1
ATOM 1283 C C . ILE A 1 167 ? -16.156 9.276 0.696 1.00 97.69 167 ILE A C 1
ATOM 1285 O O . ILE A 1 167 ? -15.591 9.051 1.764 1.00 97.69 167 ILE A O 1
ATOM 1289 N N . THR A 1 168 ? -16.179 8.384 -0.289 1.00 97.19 168 THR A N 1
ATOM 1290 C CA . THR A 1 168 ? -15.576 7.040 -0.200 1.00 97.19 168 THR A CA 1
ATOM 1291 C C . THR A 1 168 ? -14.348 6.871 -1.091 1.00 97.19 168 THR A C 1
ATOM 1293 O O . THR A 1 168 ? -13.647 5.867 -0.966 1.00 97.19 168 THR A O 1
ATOM 1296 N N . GLU A 1 169 ? -14.088 7.856 -1.953 1.00 95.62 169 GLU A N 1
ATOM 1297 C CA . GLU A 1 169 ? -12.968 7.926 -2.888 1.00 95.62 169 GLU A CA 1
ATOM 1298 C C . GLU A 1 169 ? -12.002 9.042 -2.493 1.00 95.62 169 GLU A C 1
ATOM 1300 O O . GLU A 1 169 ? -12.395 10.038 -1.879 1.00 95.62 169 GLU A O 1
ATOM 1305 N N . MET A 1 170 ? -10.738 8.874 -2.880 1.00 93.94 170 MET A N 1
ATOM 1306 C CA . MET A 1 170 ? -9.688 9.853 -2.622 1.00 93.94 170 MET A CA 1
ATOM 1307 C C . MET A 1 170 ? -10.058 11.223 -3.226 1.00 93.94 170 MET A C 1
ATOM 1309 O O . MET A 1 170 ? -10.321 11.293 -4.433 1.00 93.94 170 MET A O 1
ATOM 1313 N N . PRO A 1 171 ? -10.057 12.319 -2.440 1.00 92.88 171 PRO A N 1
ATOM 1314 C CA . PRO A 1 171 ? -10.273 13.657 -2.976 1.00 92.88 171 PRO A CA 1
ATOM 1315 C C . PRO A 1 171 ? -9.184 14.026 -3.981 1.00 92.88 171 PRO A C 1
ATOM 1317 O O . PRO A 1 171 ? -7.996 13.880 -3.697 1.00 92.88 171 PRO A O 1
ATOM 1320 N N . ALA A 1 172 ? -9.576 14.589 -5.124 1.00 85.69 172 ALA A N 1
ATOM 1321 C CA . ALA A 1 172 ? -8.615 15.175 -6.060 1.00 85.69 172 ALA A CA 1
ATOM 1322 C C . ALA A 1 172 ? -8.006 16.482 -5.513 1.00 85.69 172 ALA A C 1
ATOM 1324 O O . ALA A 1 172 ? -6.883 16.849 -5.852 1.00 85.69 172 ALA A O 1
ATOM 1325 N N . SER A 1 173 ? -8.746 17.199 -4.661 1.00 93.00 173 SER A N 1
ATOM 1326 C CA . SER A 1 173 ? -8.284 18.434 -4.032 1.00 93.00 173 SER A CA 1
ATOM 1327 C C . SER A 1 173 ? -7.458 18.134 -2.785 1.00 93.00 173 SER A C 1
ATOM 1329 O O . SER A 1 173 ? -7.957 17.591 -1.798 1.00 93.00 173 SER A O 1
ATOM 1331 N N . LEU A 1 174 ? -6.200 18.583 -2.774 1.00 92.69 174 LEU A N 1
ATOM 1332 C CA . LEU A 1 174 ? -5.355 18.505 -1.580 1.00 92.69 174 LEU A CA 1
ATOM 1333 C C . LEU A 1 174 ? -5.950 19.291 -0.401 1.00 92.69 174 LEU A C 1
ATOM 1335 O O . LEU A 1 174 ? -5.735 18.929 0.753 1.00 92.69 174 LEU A O 1
ATOM 1339 N N . THR A 1 175 ? -6.690 20.367 -0.673 1.00 94.25 175 THR A N 1
ATOM 1340 C CA . THR A 1 175 ? -7.384 21.141 0.365 1.00 94.25 175 THR A CA 1
ATOM 1341 C C . THR A 1 175 ? -8.507 20.324 0.994 1.00 94.25 175 THR A C 1
ATOM 1343 O O . THR A 1 175 ? -8.600 20.273 2.217 1.00 94.25 175 THR A O 1
ATOM 1346 N N . GLU A 1 176 ? -9.304 19.624 0.184 1.00 95.88 176 GLU A N 1
ATOM 1347 C CA . GLU A 1 176 ? -10.333 18.710 0.693 1.00 95.88 176 GLU A CA 1
ATOM 1348 C C . GLU A 1 176 ? -9.698 17.574 1.497 1.00 95.88 176 GLU A C 1
ATOM 1350 O O . GLU A 1 176 ? -10.129 17.304 2.612 1.00 95.88 176 GLU A O 1
ATOM 1355 N N . TYR A 1 177 ? -8.613 16.977 0.996 1.00 95.50 177 TYR A N 1
ATOM 1356 C CA . TYR A 1 177 ? -7.895 15.915 1.703 1.00 95.50 177 TYR A CA 1
ATOM 1357 C C . TYR A 1 177 ? -7.253 16.385 3.020 1.00 95.50 177 TYR A C 1
ATOM 1359 O O . TYR A 1 177 ? -7.194 15.630 3.984 1.00 95.50 177 TYR A O 1
ATOM 1367 N N . ARG A 1 178 ? -6.802 17.644 3.104 1.00 94.81 178 ARG A N 1
ATOM 1368 C CA . ARG A 1 178 ? -6.323 18.256 4.359 1.00 94.81 178 ARG A CA 1
ATOM 1369 C C . ARG A 1 178 ? -7.430 18.428 5.391 1.00 94.81 178 ARG A C 1
ATOM 1371 O O . ARG A 1 178 ? -7.164 18.292 6.580 1.00 94.81 178 ARG A O 1
ATOM 1378 N N . ASN A 1 179 ? -8.633 18.754 4.932 1.00 95.50 179 ASN A N 1
ATOM 1379 C CA . ASN A 1 179 ? -9.790 18.999 5.789 1.00 95.50 179 ASN A CA 1
ATOM 1380 C C . ASN A 1 179 ? -10.599 17.725 6.072 1.00 95.50 179 ASN A C 1
ATOM 1382 O O . ASN A 1 179 ? -11.503 17.757 6.909 1.00 95.50 179 ASN A O 1
ATOM 1386 N N . ALA A 1 180 ? -10.279 16.627 5.384 1.00 97.50 180 ALA A N 1
ATOM 1387 C CA . ALA A 1 180 ? -10.927 15.338 5.527 1.00 97.50 180 ALA A CA 1
ATOM 1388 C C . ALA A 1 180 ? -10.798 14.815 6.958 1.00 97.50 180 ALA A C 1
ATOM 1390 O O . ALA A 1 180 ? -9.699 14.690 7.503 1.00 97.50 180 ALA A O 1
ATOM 1391 N N . LYS A 1 181 ? -11.938 14.467 7.549 1.00 98.06 181 LYS A N 1
ATOM 1392 C CA . LYS A 1 181 ? -12.007 13.778 8.837 1.00 98.06 181 LYS A CA 1
ATOM 1393 C C . LYS A 1 181 ? -12.356 12.313 8.598 1.00 98.06 181 LYS A C 1
ATOM 1395 O O . LYS A 1 181 ? -13.295 12.046 7.848 1.00 98.06 181 LYS A O 1
ATOM 1400 N N . PRO A 1 182 ? -11.642 11.359 9.207 1.00 98.19 182 PRO A N 1
ATOM 1401 C CA . PRO A 1 182 ? -11.933 9.948 9.016 1.00 98.19 182 PRO A CA 1
ATOM 1402 C C . PRO A 1 182 ? -13.285 9.593 9.644 1.00 98.19 182 PRO A C 1
ATOM 1404 O O . PRO A 1 182 ? -13.576 9.961 10.782 1.00 98.19 182 PRO A O 1
ATOM 1407 N N . ILE A 1 183 ? -14.100 8.852 8.901 1.00 98.69 183 ILE A N 1
ATOM 1408 C CA . ILE A 1 183 ? -15.295 8.177 9.402 1.00 98.69 183 ILE A CA 1
ATOM 1409 C C . ILE A 1 183 ? -14.904 6.721 9.634 1.00 98.69 183 ILE A C 1
ATOM 1411 O O . ILE A 1 183 ? -14.490 6.036 8.694 1.00 98.69 183 ILE A O 1
ATOM 1415 N N . TYR A 1 184 ? -15.012 6.274 10.882 1.00 98.56 184 TYR A N 1
ATOM 1416 C CA . TYR A 1 184 ? -14.612 4.937 11.304 1.00 98.56 184 TYR A CA 1
ATOM 1417 C C . TYR A 1 184 ? -15.812 4.005 11.452 1.00 98.56 184 TYR A C 1
ATOM 1419 O O . TYR A 1 184 ? -16.843 4.408 11.983 1.00 98.56 184 TYR A O 1
ATOM 1427 N N . GLU A 1 185 ? -15.625 2.754 11.047 1.00 98.25 185 GLU A N 1
ATOM 1428 C CA . GLU A 1 185 ? -16.367 1.613 11.585 1.00 98.25 185 GLU A CA 1
ATOM 1429 C C . GLU A 1 185 ? -15.464 0.881 12.580 1.00 98.25 185 GLU A C 1
ATOM 1431 O O . GLU A 1 185 ? -14.246 0.809 12.390 1.00 98.25 185 GLU A O 1
ATOM 1436 N N . ALA A 1 186 ? -16.053 0.360 13.649 1.00 97.88 186 ALA A N 1
ATOM 1437 C CA . ALA A 1 186 ? -15.336 -0.345 14.702 1.00 97.88 186 ALA A CA 1
ATOM 1438 C C . ALA A 1 186 ? -15.589 -1.848 14.589 1.00 97.88 186 ALA A C 1
ATOM 1440 O O . ALA A 1 186 ? -16.721 -2.306 14.753 1.00 97.88 186 ALA A O 1
ATOM 1441 N N . LEU A 1 187 ? -14.536 -2.623 14.332 1.00 98.06 187 LEU A N 1
ATOM 1442 C CA . LEU A 1 187 ? -14.611 -4.082 14.356 1.00 98.06 187 LEU A CA 1
ATOM 1443 C C . LEU A 1 187 ? -14.070 -4.633 15.669 1.00 98.06 187 LEU A C 1
ATOM 1445 O O . LEU A 1 187 ? -13.173 -4.060 16.288 1.00 98.06 187 LEU A O 1
ATOM 1449 N N . GLN A 1 188 ? -14.588 -5.787 16.080 1.00 98.06 188 GLN A N 1
ATOM 1450 C CA . GLN A 1 188 ? -14.034 -6.501 17.219 1.00 98.06 188 GLN A CA 1
ATOM 1451 C C . GLN A 1 188 ? -12.623 -6.994 16.876 1.00 98.06 188 GLN A C 1
ATOM 1453 O O . GLN A 1 188 ? -12.408 -7.626 15.843 1.00 98.06 188 GLN A O 1
ATOM 1458 N N . GLY A 1 189 ? -11.660 -6.713 17.751 1.00 96.38 189 GLY A N 1
ATOM 1459 C CA . GLY A 1 189 ? -10.298 -7.204 17.588 1.00 96.38 189 GLY A CA 1
ATOM 1460 C C . GLY A 1 189 ? -10.141 -8.673 17.990 1.00 96.38 189 GLY A C 1
ATOM 1461 O O . GLY A 1 189 ? -11.107 -9.417 18.199 1.00 96.38 189 GLY A O 1
ATOM 1462 N N . TRP A 1 190 ? -8.893 -9.112 18.101 1.00 96.12 190 TRP A N 1
ATOM 1463 C CA . TRP A 1 190 ? -8.540 -10.476 18.489 1.00 96.12 190 TRP A CA 1
ATOM 1464 C C . TRP A 1 190 ? -7.450 -10.481 19.560 1.00 96.12 190 TRP A C 1
ATOM 1466 O O . TRP A 1 190 ? -6.700 -9.519 19.741 1.00 96.12 190 TRP A O 1
ATOM 1476 N N . GLY A 1 191 ? -7.397 -11.584 20.309 1.00 93.94 191 GLY A N 1
ATOM 1477 C CA . GLY A 1 191 ? -6.310 -11.852 21.247 1.00 93.94 191 GLY A CA 1
ATOM 1478 C C . GLY A 1 191 ? -5.018 -12.232 20.527 1.00 93.94 191 GLY A C 1
ATOM 1479 O O . GLY A 1 191 ? -4.842 -11.952 19.344 1.00 93.94 191 GLY A O 1
ATOM 1480 N N . ASP A 1 192 ? -4.115 -12.896 21.235 1.00 91.31 192 ASP A N 1
ATOM 1481 C CA . ASP A 1 192 ? -2.891 -13.398 20.619 1.00 91.31 192 ASP A CA 1
ATOM 1482 C C . ASP A 1 192 ? -3.207 -14.494 19.594 1.00 91.31 192 ASP A C 1
ATOM 1484 O O . ASP A 1 192 ? -4.017 -15.394 19.844 1.00 91.31 192 ASP A O 1
ATOM 1488 N N . LEU A 1 193 ? -2.580 -14.403 18.419 1.00 90.50 193 LEU A N 1
ATOM 1489 C CA . LEU A 1 193 ? -2.705 -15.438 17.399 1.00 90.50 193 LEU A CA 1
ATOM 1490 C C . LEU A 1 193 ? -1.973 -16.707 17.859 1.00 90.50 193 LEU A C 1
ATOM 1492 O O . LEU A 1 193 ? -0.869 -16.609 18.396 1.00 90.50 193 LEU A O 1
ATOM 1496 N N . PRO A 1 194 ? -2.549 -17.904 17.649 1.00 85.38 194 PRO A N 1
ATOM 1497 C CA . PRO A 1 194 ? -1.873 -19.146 17.995 1.00 85.38 194 PRO A CA 1
ATOM 1498 C C . PRO A 1 194 ? -0.590 -19.335 17.179 1.00 85.38 194 PRO A C 1
ATOM 1500 O O . PRO A 1 194 ? -0.607 -19.141 15.968 1.00 85.38 194 PRO A O 1
ATOM 1503 N N . GLU A 1 195 ? 0.489 -19.815 17.800 1.00 80.62 195 GLU A N 1
ATOM 1504 C CA . GLU A 1 195 ? 1.755 -20.084 17.094 1.00 80.62 195 GLU A CA 1
ATOM 1505 C C . GLU A 1 195 ? 1.589 -21.085 15.935 1.00 80.62 195 GLU A C 1
ATOM 1507 O O . GLU A 1 195 ? 2.264 -20.999 14.932 1.00 80.62 195 GLU A O 1
ATOM 1512 N N . TYR A 1 196 ? 0.646 -22.022 15.990 1.00 83.56 196 TYR A N 1
ATOM 1513 C CA . TYR A 1 196 ? 0.447 -22.998 14.906 1.00 83.56 196 TYR A CA 1
ATOM 1514 C C . TYR A 1 196 ? -0.407 -22.475 13.732 1.00 83.56 196 TYR A C 1
ATOM 1516 O O . TYR A 1 196 ? -0.777 -23.250 12.843 1.00 83.56 196 TYR A O 1
ATOM 1524 N N . ILE A 1 197 ? -0.802 -21.196 13.736 1.00 88.12 197 ILE A N 1
ATOM 1525 C CA . ILE A 1 197 ? -1.769 -20.641 12.775 1.00 88.12 197 ILE A CA 1
ATOM 1526 C C . ILE A 1 197 ? -1.290 -20.767 11.325 1.00 88.12 197 ILE A C 1
ATOM 1528 O O . ILE A 1 197 ? -2.092 -21.050 10.439 1.00 88.12 197 ILE A O 1
ATOM 1532 N N . TRP A 1 198 ? 0.012 -20.634 11.073 1.00 84.25 198 TRP A N 1
ATOM 1533 C CA . TRP A 1 198 ? 0.578 -20.758 9.729 1.00 84.25 198 TRP A CA 1
ATOM 1534 C C . TRP A 1 198 ? 0.586 -22.201 9.213 1.00 84.25 198 TRP A C 1
ATOM 1536 O O . TRP A 1 198 ? 0.388 -22.412 8.020 1.00 84.25 198 TRP A O 1
ATOM 1546 N N . ASP A 1 199 ? 0.708 -23.200 10.094 1.00 86.12 199 ASP A N 1
ATOM 1547 C CA . ASP A 1 199 ? 0.654 -24.622 9.716 1.00 86.12 199 ASP A CA 1
ATOM 1548 C C . ASP A 1 199 ? -0.773 -25.086 9.397 1.00 86.12 199 ASP A C 1
ATOM 1550 O O . ASP A 1 199 ? -0.988 -26.043 8.649 1.00 86.12 199 ASP A O 1
ATOM 1554 N N . LYS A 1 200 ? -1.764 -24.434 10.010 1.00 87.88 200 LYS A N 1
ATOM 1555 C CA . LYS A 1 200 ? -3.190 -24.754 9.861 1.00 87.88 200 LYS A CA 1
ATOM 1556 C C . LYS A 1 200 ? -3.928 -23.815 8.905 1.00 87.88 200 LYS A C 1
ATOM 1558 O O . LYS A 1 200 ? -5.076 -24.088 8.563 1.00 87.88 200 LYS A O 1
ATOM 1563 N N . GLY A 1 201 ? -3.271 -22.750 8.454 1.00 90.06 201 GLY A N 1
ATOM 1564 C CA . GLY A 1 201 ? -3.793 -21.802 7.482 1.00 90.06 201 GLY A CA 1
ATOM 1565 C C . GLY A 1 201 ? -5.023 -21.031 7.968 1.00 90.06 201 GLY A C 1
ATOM 1566 O O . GLY A 1 201 ? -5.244 -20.828 9.163 1.00 90.06 201 GLY A O 1
ATOM 1567 N N . TYR A 1 202 ? -5.835 -20.585 7.007 1.00 89.88 202 TYR A N 1
ATOM 1568 C CA . TYR A 1 202 ? -6.979 -19.700 7.243 1.00 89.88 202 TYR A CA 1
ATOM 1569 C C . TYR A 1 202 ? -8.004 -20.274 8.231 1.00 89.88 202 TYR A C 1
ATOM 1571 O O . TYR A 1 202 ? -8.561 -19.538 9.042 1.00 89.88 202 TYR A O 1
ATOM 1579 N N . ASP A 1 203 ? -8.227 -21.588 8.227 1.00 90.44 203 ASP A N 1
ATOM 1580 C CA . ASP A 1 203 ? -9.258 -22.207 9.063 1.00 90.44 203 ASP A CA 1
ATOM 1581 C C . ASP A 1 203 ? -8.971 -22.089 10.562 1.00 90.44 203 ASP A C 1
ATOM 1583 O O . ASP A 1 203 ? -9.917 -21.972 11.344 1.00 90.44 203 ASP A O 1
ATOM 1587 N N . ALA A 1 204 ? -7.696 -22.017 10.956 1.00 91.19 204 ALA A N 1
ATOM 1588 C CA . ALA A 1 204 ? -7.281 -21.819 12.344 1.00 91.19 204 ALA A CA 1
ATOM 1589 C C . ALA A 1 204 ? -7.333 -20.359 12.821 1.00 91.19 204 ALA A C 1
ATOM 1591 O O . ALA A 1 204 ? -7.089 -20.099 14.000 1.00 91.19 204 ALA A O 1
ATOM 1592 N N . MET A 1 205 ? -7.648 -19.403 11.941 1.00 93.81 205 MET A N 1
ATOM 1593 C CA . MET A 1 205 ? -7.786 -18.001 12.332 1.00 93.81 205 MET A CA 1
ATOM 1594 C C . MET A 1 205 ? -8.988 -17.798 13.272 1.00 93.81 205 MET A C 1
ATOM 1596 O O . MET A 1 205 ? -10.046 -18.400 13.045 1.00 93.81 205 MET A O 1
ATOM 1600 N N . PRO A 1 206 ? -8.880 -16.916 14.287 1.00 94.50 206 PRO A N 1
ATOM 1601 C CA . PRO A 1 206 ? -10.030 -16.485 15.076 1.00 94.50 206 PRO A CA 1
ATOM 1602 C C . PRO A 1 206 ? -11.142 -15.923 14.187 1.00 94.50 206 PRO A C 1
ATOM 1604 O O . PRO A 1 206 ? -10.862 -15.276 13.178 1.00 94.50 206 PRO A O 1
ATOM 1607 N N . GLN A 1 207 ? -12.405 -16.114 14.581 1.00 96.44 207 GLN A N 1
ATOM 1608 C CA . GLN A 1 207 ? -13.537 -15.628 13.786 1.00 96.44 207 GLN A CA 1
ATOM 1609 C C . GLN A 1 207 ? -13.476 -14.110 13.569 1.00 96.44 207 GLN A C 1
ATOM 1611 O O . GLN A 1 207 ? -13.647 -13.662 12.445 1.00 96.44 207 GLN A O 1
ATOM 1616 N N . THR A 1 208 ? -13.102 -13.332 14.589 1.00 97.56 208 THR A N 1
ATOM 1617 C CA . THR A 1 208 ? -12.982 -11.869 14.468 1.00 97.56 208 THR A CA 1
ATOM 1618 C C . THR A 1 208 ? -11.902 -11.432 13.473 1.00 97.56 208 THR A C 1
ATOM 1620 O O . THR A 1 208 ? -12.076 -10.437 12.776 1.00 97.56 208 THR A O 1
ATOM 1623 N N . LEU A 1 209 ? -10.816 -12.203 13.331 1.00 96.38 209 LEU A N 1
ATOM 1624 C CA . LEU A 1 209 ? -9.804 -11.969 12.295 1.00 96.38 209 LEU A CA 1
ATOM 1625 C C . LEU A 1 209 ? -10.358 -12.275 10.894 1.00 96.38 209 LEU A C 1
ATOM 1627 O O . LEU A 1 209 ? -10.106 -11.527 9.949 1.00 96.38 209 LEU A O 1
ATOM 1631 N N . LYS A 1 210 ? -11.132 -13.358 10.752 1.00 96.88 210 LYS A N 1
ATOM 1632 C CA . LYS A 1 210 ? -11.809 -13.694 9.489 1.00 96.88 210 LYS A CA 1
ATOM 1633 C C . LYS A 1 210 ? -12.823 -12.618 9.104 1.00 96.88 210 LYS A C 1
ATOM 1635 O O . LYS A 1 210 ? -12.851 -12.223 7.943 1.00 96.88 210 LYS A O 1
ATOM 1640 N N . ASP A 1 211 ? -13.584 -12.113 10.073 1.00 98.12 211 ASP A N 1
ATOM 1641 C CA . ASP A 1 211 ? -14.564 -11.040 9.888 1.00 98.12 211 ASP A CA 1
ATOM 1642 C C . ASP A 1 211 ? -13.879 -9.730 9.471 1.00 98.12 211 ASP A C 1
ATOM 1644 O O . ASP A 1 211 ? -14.360 -9.049 8.570 1.00 98.12 211 ASP A O 1
ATOM 1648 N N . TYR A 1 212 ? -12.716 -9.412 10.051 1.00 98.31 212 TYR A N 1
ATOM 1649 C CA . TYR A 1 212 ? -11.897 -8.263 9.651 1.00 98.31 212 TYR A CA 1
ATOM 1650 C C . TYR A 1 212 ? -11.446 -8.355 8.188 1.00 98.31 212 TYR A C 1
ATOM 1652 O O . TYR A 1 212 ? -11.565 -7.389 7.434 1.00 98.31 212 TYR A O 1
ATOM 1660 N N . ILE A 1 213 ? -10.971 -9.529 7.760 1.00 98.25 213 ILE A N 1
ATOM 1661 C CA . ILE A 1 213 ? -10.585 -9.774 6.365 1.00 98.25 213 ILE A CA 1
ATOM 1662 C C . ILE A 1 213 ? -11.805 -9.652 5.443 1.00 98.25 213 ILE A C 1
ATOM 1664 O O . ILE A 1 213 ? -11.746 -8.919 4.459 1.00 98.25 213 ILE A O 1
ATOM 1668 N N . ALA A 1 214 ? -12.914 -10.313 5.782 1.00 98.50 214 ALA A N 1
ATOM 1669 C CA . ALA A 1 214 ? -14.138 -10.292 4.984 1.00 98.50 214 ALA A CA 1
ATOM 1670 C C . ALA A 1 214 ? -14.727 -8.877 4.854 1.00 98.50 214 ALA A C 1
ATOM 1672 O O . ALA A 1 214 ? -15.216 -8.504 3.789 1.00 98.50 214 ALA A O 1
ATOM 1673 N N . PHE A 1 215 ? -14.639 -8.069 5.914 1.00 98.75 215 PHE A N 1
ATOM 1674 C CA . PHE A 1 215 ? -15.052 -6.670 5.895 1.00 98.75 215 PHE A CA 1
ATOM 1675 C C . PHE A 1 215 ? -14.223 -5.846 4.905 1.00 98.75 215 PHE A C 1
ATOM 1677 O O . PHE A 1 215 ? -14.790 -5.109 4.103 1.00 98.75 215 PHE A O 1
ATOM 1684 N N . ILE A 1 216 ? -12.894 -6.005 4.906 1.00 98.69 216 ILE A N 1
ATOM 1685 C CA . ILE A 1 216 ? -12.022 -5.335 3.930 1.00 98.69 216 ILE A CA 1
ATOM 1686 C C . ILE A 1 216 ? -12.387 -5.766 2.510 1.00 98.69 216 ILE A C 1
ATOM 1688 O O . ILE A 1 216 ? -12.567 -4.903 1.657 1.00 98.69 216 ILE A O 1
ATOM 1692 N N . GLU A 1 217 ? -12.516 -7.075 2.264 1.00 98.69 217 GLU A N 1
ATOM 1693 C CA . GLU A 1 217 ? -12.861 -7.628 0.946 1.00 98.69 217 GLU A CA 1
ATOM 1694 C C . GLU A 1 217 ? -14.165 -7.028 0.405 1.00 98.69 217 GLU A C 1
ATOM 1696 O O . GLU A 1 217 ? -14.213 -6.613 -0.753 1.00 98.69 217 GLU A O 1
ATOM 1701 N N . HIS A 1 218 ? -15.190 -6.927 1.256 1.00 98.56 218 HIS A N 1
ATOM 1702 C CA . HIS A 1 218 ? -16.473 -6.314 0.917 1.00 98.56 218 HIS A CA 1
ATOM 1703 C C . HIS A 1 218 ? -16.345 -4.815 0.609 1.00 98.56 218 HIS A C 1
ATOM 1705 O O . HIS A 1 218 ? -16.859 -4.339 -0.398 1.00 98.56 218 HIS A O 1
ATOM 1711 N N . GLU A 1 219 ? -15.650 -4.062 1.461 1.00 98.50 219 GLU A N 1
ATOM 1712 C CA . GLU A 1 219 ? -15.556 -2.601 1.357 1.00 98.50 219 GLU A CA 1
ATOM 1713 C C . GLU A 1 219 ? -14.724 -2.103 0.170 1.00 98.50 219 GLU A C 1
ATOM 1715 O O . GLU A 1 219 ? -14.856 -0.938 -0.226 1.00 98.50 219 GLU A O 1
ATOM 1720 N N . VAL A 1 220 ? -13.828 -2.938 -0.364 1.00 98.38 220 VAL A N 1
ATOM 1721 C CA . VAL A 1 220 ? -12.921 -2.554 -1.458 1.00 98.38 220 VAL A CA 1
ATOM 1722 C C . VAL A 1 220 ? -13.136 -3.347 -2.745 1.00 98.38 220 VAL A C 1
ATOM 1724 O O . VAL A 1 220 ? -12.440 -3.076 -3.720 1.00 98.38 220 VAL A O 1
ATOM 1727 N N . ASP A 1 221 ? -14.082 -4.291 -2.748 1.00 98.19 221 ASP A N 1
ATOM 1728 C CA . ASP A 1 221 ? -14.416 -5.164 -3.882 1.00 98.19 221 ASP A CA 1
ATOM 1729 C C . ASP A 1 221 ? -13.178 -5.859 -4.487 1.00 98.19 221 ASP A C 1
ATOM 1731 O O . ASP A 1 221 ? -12.952 -5.882 -5.697 1.00 98.19 221 ASP A O 1
ATOM 1735 N N . CYS A 1 222 ? -12.307 -6.387 -3.620 1.00 98.62 222 CYS A N 1
ATOM 1736 C CA . CYS A 1 222 ? -11.086 -7.087 -4.025 1.00 98.62 222 CYS A CA 1
ATOM 1737 C C . CYS A 1 222 ? -10.739 -8.194 -3.016 1.00 98.62 222 CYS A C 1
ATOM 1739 O O . CYS A 1 222 ? -10.672 -7.919 -1.814 1.00 98.62 222 CYS A O 1
ATOM 1741 N N . PRO A 1 223 ? -10.490 -9.441 -3.463 1.00 98.56 223 PRO A N 1
ATOM 1742 C CA . PRO A 1 223 ? -10.224 -10.551 -2.556 1.00 98.56 223 PRO A CA 1
ATOM 1743 C C . PRO A 1 223 ? -8.832 -10.455 -1.921 1.00 98.56 223 PRO A C 1
ATOM 1745 O O . PRO A 1 223 ? -7.838 -10.166 -2.588 1.00 98.56 223 PRO A O 1
ATOM 1748 N N . VAL A 1 224 ? -8.727 -10.804 -0.644 1.00 98.62 224 VAL A N 1
ATOM 1749 C CA . VAL A 1 224 ? -7.465 -10.952 0.087 1.00 98.62 224 VAL A CA 1
ATOM 1750 C C . VAL A 1 224 ? -6.984 -12.393 -0.072 1.00 98.62 224 VAL A C 1
ATOM 1752 O O . VAL A 1 224 ? -7.429 -13.290 0.633 1.00 98.62 224 VAL A O 1
ATOM 1755 N N . LYS A 1 225 ? -6.057 -12.664 -0.987 1.00 98.12 225 LYS A N 1
ATOM 1756 C CA . LYS A 1 225 ? -5.578 -14.042 -1.228 1.00 98.12 225 LYS A CA 1
ATOM 1757 C C . LYS A 1 225 ? -4.318 -14.408 -0.460 1.00 98.12 225 LYS A C 1
ATOM 1759 O O . LYS A 1 225 ? -3.930 -15.570 -0.413 1.00 98.12 225 LYS A O 1
ATOM 1764 N N . ILE A 1 226 ? -3.658 -13.423 0.136 1.00 97.88 226 ILE A N 1
ATOM 1765 C CA . ILE A 1 226 ? -2.435 -13.634 0.904 1.00 97.88 226 ILE A CA 1
ATOM 1766 C C . ILE A 1 226 ? -2.576 -12.898 2.227 1.00 97.88 226 ILE A C 1
ATOM 1768 O O . ILE A 1 226 ? -2.998 -11.743 2.263 1.00 97.88 226 ILE A O 1
ATOM 1772 N N . VAL A 1 227 ? -2.219 -13.569 3.313 1.00 97.12 227 VAL A N 1
ATOM 1773 C CA . VAL A 1 227 ? -2.304 -13.037 4.668 1.00 97.12 227 VAL A CA 1
ATOM 1774 C C . VAL A 1 227 ? -0.978 -13.268 5.381 1.00 97.12 227 VAL A C 1
ATOM 1776 O O . VAL A 1 227 ? -0.498 -14.393 5.422 1.00 97.12 227 VAL A O 1
ATOM 1779 N N . SER A 1 228 ? -0.375 -12.227 5.950 1.00 95.56 228 SER A N 1
ATOM 1780 C CA . SER A 1 228 ? 0.834 -12.338 6.777 1.00 95.56 228 SER A CA 1
ATOM 1781 C C . SER A 1 228 ? 0.517 -11.996 8.230 1.00 95.56 228 SER A C 1
ATOM 1783 O O . SER A 1 228 ? -0.068 -10.951 8.535 1.00 95.56 228 SER A O 1
ATOM 1785 N N . VAL A 1 229 ? 0.928 -12.909 9.107 1.00 94.19 229 VAL A N 1
ATOM 1786 C CA . VAL A 1 229 ? 0.760 -12.864 10.568 1.00 94.19 229 VAL A CA 1
ATOM 1787 C C . VAL A 1 229 ? 2.117 -12.870 11.281 1.00 94.19 229 VAL A C 1
ATOM 1789 O O . VAL A 1 229 ? 2.228 -13.332 12.410 1.00 94.19 229 VAL A O 1
ATOM 1792 N N . GLY A 1 230 ? 3.158 -12.397 10.597 1.00 93.00 230 GLY A N 1
ATOM 1793 C CA . GLY A 1 230 ? 4.505 -12.290 11.138 1.00 93.00 230 GLY A CA 1
ATOM 1794 C C . GLY A 1 230 ? 5.545 -11.918 10.073 1.00 93.00 230 GLY A C 1
ATOM 1795 O O . GLY A 1 230 ? 5.230 -11.875 8.874 1.00 93.00 230 GLY A O 1
ATOM 1796 N N . PRO A 1 231 ? 6.779 -11.581 10.492 1.00 91.56 231 PRO A N 1
ATOM 1797 C CA . PRO A 1 231 ? 7.843 -11.107 9.608 1.00 91.56 231 PRO A CA 1
ATOM 1798 C C . PRO A 1 231 ? 8.550 -12.212 8.804 1.00 91.56 231 PRO A C 1
ATOM 1800 O O . PRO A 1 231 ? 9.249 -11.902 7.836 1.00 91.56 231 PRO A O 1
ATOM 1803 N N . GLN A 1 232 ? 8.439 -13.479 9.201 1.00 92.69 232 GLN A N 1
ATOM 1804 C CA . GLN A 1 232 ? 9.110 -14.601 8.553 1.00 92.69 232 GLN A CA 1
ATOM 1805 C C . GLN A 1 232 ? 8.337 -15.086 7.328 1.00 92.69 232 GLN A C 1
ATOM 1807 O O . GLN A 1 232 ? 7.111 -15.048 7.258 1.00 92.69 232 GLN A O 1
ATOM 1812 N N . ARG A 1 233 ? 9.065 -15.649 6.358 1.00 90.38 233 ARG A N 1
ATOM 1813 C CA . ARG A 1 233 ? 8.471 -16.157 5.109 1.00 90.38 233 ARG A CA 1
ATOM 1814 C C . ARG A 1 233 ? 7.385 -17.219 5.333 1.00 90.38 233 ARG A C 1
ATOM 1816 O O . ARG A 1 233 ? 6.432 -17.264 4.566 1.00 90.38 233 ARG A O 1
ATOM 1823 N N . HIS A 1 234 ? 7.547 -18.083 6.336 1.00 89.38 234 HIS A N 1
ATOM 1824 C CA . HIS A 1 234 ? 6.589 -19.156 6.628 1.00 89.38 234 HIS A CA 1
ATOM 1825 C C . HIS A 1 234 ? 5.327 -18.655 7.345 1.00 89.38 234 HIS A C 1
ATOM 1827 O O . HIS A 1 234 ? 4.320 -19.347 7.333 1.00 89.38 234 HIS A O 1
ATOM 1833 N N . GLU A 1 235 ? 5.340 -17.434 7.886 1.00 90.94 235 GLU A N 1
ATOM 1834 C CA . GLU A 1 235 ? 4.191 -16.789 8.542 1.00 90.94 235 GLU A CA 1
ATOM 1835 C C . GLU A 1 235 ? 3.254 -16.105 7.522 1.00 90.94 235 GLU A C 1
ATOM 1837 O O . GLU A 1 235 ? 2.465 -15.219 7.858 1.00 90.94 235 GLU A O 1
ATOM 1842 N N . THR A 1 236 ? 3.356 -16.496 6.246 1.00 94.06 236 THR A N 1
ATOM 1843 C CA . THR A 1 236 ? 2.505 -16.040 5.143 1.00 94.06 236 THR A CA 1
ATOM 1844 C C . THR A 1 236 ? 1.590 -17.175 4.690 1.00 94.06 236 THR A C 1
ATOM 1846 O O . THR A 1 236 ? 2.050 -18.212 4.219 1.00 94.06 236 THR A O 1
ATOM 1849 N N . ILE A 1 237 ? 0.286 -16.952 4.804 1.00 94.25 237 ILE A N 1
ATOM 1850 C CA . ILE A 1 237 ? -0.793 -17.888 4.497 1.00 94.25 237 ILE A CA 1
ATOM 1851 C C . ILE A 1 237 ? -1.416 -17.503 3.152 1.00 94.25 237 ILE A C 1
ATOM 1853 O O . ILE A 1 237 ? -1.768 -16.344 2.931 1.00 94.25 237 ILE A O 1
ATOM 1857 N N . ILE A 1 238 ? -1.572 -18.482 2.261 1.00 94.00 238 ILE A N 1
ATOM 1858 C CA . ILE A 1 238 ? -2.262 -18.332 0.972 1.00 94.00 238 ILE A CA 1
ATOM 1859 C C . ILE A 1 238 ? -3.705 -18.835 1.143 1.00 94.00 238 ILE A C 1
ATOM 1861 O O . ILE A 1 238 ? -3.903 -19.905 1.721 1.00 94.00 238 ILE A O 1
ATOM 1865 N N . ARG A 1 239 ? -4.686 -18.056 0.675 1.00 92.50 239 ARG A N 1
ATOM 1866 C CA . ARG A 1 239 ? -6.130 -18.348 0.695 1.00 92.50 239 ARG A CA 1
ATOM 1867 C C . ARG A 1 239 ? -6.642 -18.759 -0.683 1.00 92.50 239 ARG A C 1
ATOM 1869 O O . ARG A 1 239 ? -6.149 -18.205 -1.693 1.00 92.50 239 ARG A O 1
#

Sequence (239 aa):
DTYLDYGLKLKPYIQDTSVELYKAHKSGKAILFEGAQGISLDVDHGVYPYTTSSNTAAGHISTGTGVSFRDIDRIIGVVKAYLSRVGESPLPSEIHGEEAKSLRDKGGEYGTTTGRPRRVGWLDLVQVRQAVRVNGLTEIALTKLDILNGFKELPICVAYDVEGKRITEMPASLTEYRNAKPIYEALQGWGDLPEYIWDKGYDAMPQTLKDYIAFIEHEVDCPVKIVSVGPQRHETIIR

Secondary structure (DSSP, 8-state):
-HHHHHHHHHGGG---HHHHHHHHHHTT--------S-GGG-TTTSSTTSS-SS--STTHHHHHH---GGG----EEEEESSEEE-SS---TTB--HHHHHHHHHHTT-B-TTT-PBPEEE-EEHHHHHHHHHHHT-SEEEEE-GGGGTT-SEEEEEEEEEETTEEE-S--S-HHHHHH-EEEEEEEE---PPPTTHHHHGGGGS-HHHHHHHHHHHHHHT--EEEEESSSSGGGEEE-